Protein AF-A0A942I4C4-F1 (afdb_monomer_lite)

Sequence (285 aa):
MPDDIAGKPAPMPWPEALSWCVNAQTGRFKHELVRSLKSNDSRAAERAALPLIAEAQQLVDLARKALVAGPPTELDAQTLAHLALAHEAKLLAADEELRSKGLGLDLARGLTRPDGLGMSDEDLGLYQRAIAYLNDVSRSEAAKMRGGEALQLALDRALEERGIVLHPDDPAWRQLELGFIQAQRRAINGINARLDGELVPTPIIPAQPNRAETLSEAMRRWVEGAVGRHVSPGATRLPKRSAPFSVSFSCMAISNSGRLPKPMAGSFAMRWPKSQRRCRTSWPS

Structure (mmCIF, N/CA/C/O backbone):
data_AF-A0A942I4C4-F1
#
_entry.id   AF-A0A942I4C4-F1
#
loop_
_atom_site.group_PDB
_atom_site.id
_atom_site.type_symbol
_atom_site.label_atom_id
_atom_site.label_alt_id
_atom_site.label_comp_id
_atom_site.label_asym_id
_atom_site.label_entity_id
_atom_site.label_seq_id
_atom_site.pdbx_PDB_ins_code
_atom_site.Cartn_x
_atom_site.Cartn_y
_atom_site.Cartn_z
_atom_site.occupancy
_atom_site.B_iso_or_equiv
_atom_site.auth_seq_id
_atom_site.auth_comp_id
_atom_site.auth_asym_id
_atom_site.auth_atom_id
_atom_site.pdbx_PDB_model_num
ATOM 1 N N . MET A 1 1 ? -22.702 9.749 28.800 1.00 89.81 1 MET A N 1
ATOM 2 C CA . MET A 1 1 ? -22.138 8.399 28.587 1.00 89.81 1 MET A CA 1
ATOM 3 C C . MET A 1 1 ? -22.109 7.687 29.922 1.00 89.81 1 MET A C 1
ATOM 5 O O . MET A 1 1 ? -22.016 8.384 30.921 1.00 89.81 1 MET A O 1
ATOM 9 N N . PRO A 1 2 ? -22.209 6.351 29.955 1.00 93.31 2 PRO A N 1
ATOM 10 C CA . PRO A 1 2 ? -21.987 5.588 31.179 1.00 93.31 2 PRO A CA 1
ATOM 11 C C . PRO A 1 2 ? -20.591 5.838 31.768 1.00 93.31 2 PRO A C 1
ATOM 13 O O . PRO A 1 2 ? -19.621 5.977 31.014 1.00 93.31 2 PRO A O 1
ATOM 16 N N . ASP A 1 3 ? -20.488 5.867 33.097 1.00 93.50 3 ASP A N 1
ATOM 17 C CA . ASP A 1 3 ? -19.242 6.168 33.825 1.00 93.50 3 ASP A CA 1
ATOM 18 C C . ASP A 1 3 ? -18.125 5.152 33.549 1.00 93.50 3 ASP A C 1
ATOM 20 O O . ASP A 1 3 ? -16.940 5.472 33.613 1.00 93.50 3 ASP A O 1
ATOM 24 N N . ASP A 1 4 ? -18.483 3.924 33.169 1.00 93.00 4 ASP A N 1
ATOM 25 C CA . ASP A 1 4 ? -17.529 2.886 32.792 1.00 93.00 4 ASP A CA 1
ATOM 26 C C . ASP A 1 4 ? -16.881 3.113 31.418 1.00 93.00 4 ASP A C 1
ATOM 28 O O . ASP A 1 4 ? -15.962 2.376 31.066 1.00 93.00 4 ASP A O 1
ATOM 32 N N . ILE A 1 5 ? -17.310 4.114 30.647 1.00 94.00 5 ILE A N 1
ATOM 33 C CA . ILE A 1 5 ? -16.759 4.447 29.321 1.00 94.00 5 ILE A CA 1
ATOM 34 C C . ILE A 1 5 ? -16.301 5.905 29.271 1.00 94.00 5 ILE A C 1
ATOM 36 O O . ILE A 1 5 ? -15.276 6.214 28.664 1.00 94.00 5 ILE A O 1
ATOM 40 N N . ALA A 1 6 ? -17.052 6.808 29.902 1.00 95.50 6 ALA A N 1
ATOM 41 C CA . ALA A 1 6 ? -16.824 8.245 29.852 1.00 95.50 6 ALA A CA 1
ATOM 42 C C . ALA A 1 6 ? -15.375 8.619 30.225 1.00 95.50 6 ALA A C 1
ATOM 44 O O . ALA A 1 6 ? -14.864 8.240 31.276 1.00 95.50 6 ALA A O 1
ATOM 45 N N . GLY A 1 7 ? -14.691 9.361 29.348 1.00 92.56 7 GLY A N 1
ATOM 46 C CA . GLY A 1 7 ? -13.323 9.836 29.579 1.00 92.56 7 GLY A CA 1
ATOM 47 C C . GLY A 1 7 ? -12.217 8.780 29.438 1.00 92.56 7 GLY A C 1
ATOM 48 O O . GLY A 1 7 ? -11.032 9.143 29.475 1.00 92.56 7 GLY A O 1
ATOM 49 N N . LYS A 1 8 ? -12.554 7.497 29.237 1.00 92.44 8 LYS A N 1
ATOM 50 C CA . LYS A 1 8 ? -11.563 6.445 28.971 1.00 92.44 8 LYS A CA 1
ATOM 51 C C . LYS A 1 8 ? -10.895 6.651 27.605 1.00 92.44 8 LYS A C 1
ATOM 53 O O . LYS A 1 8 ? -11.528 7.199 26.695 1.00 92.44 8 LYS A O 1
ATOM 58 N N . PRO A 1 9 ? -9.620 6.245 27.448 1.00 88.94 9 PRO A N 1
ATOM 59 C CA . PRO A 1 9 ? -8.981 6.228 26.137 1.00 88.94 9 PRO A CA 1
ATOM 60 C C . PRO A 1 9 ? -9.758 5.296 25.204 1.00 88.94 9 PRO A C 1
ATOM 62 O O . PRO A 1 9 ? -10.110 4.180 25.590 1.00 88.94 9 PRO A O 1
ATOM 65 N N . ALA A 1 10 ? -10.062 5.772 24.000 1.00 85.62 10 ALA A N 1
ATOM 66 C CA . ALA A 1 10 ? -10.667 4.942 22.974 1.00 85.62 10 ALA A CA 1
ATOM 67 C C . ALA A 1 10 ? -9.577 4.067 22.328 1.00 85.62 10 ALA A C 1
ATOM 69 O O . ALA A 1 10 ? -8.476 4.568 22.082 1.00 85.62 10 ALA A O 1
ATOM 70 N N . PRO A 1 11 ? -9.843 2.774 22.070 1.00 78.25 11 PRO A N 1
ATOM 71 C CA . PRO A 1 11 ? -8.876 1.911 21.402 1.00 78.25 11 PRO A CA 1
ATOM 72 C C . PRO A 1 11 ? -8.616 2.431 19.985 1.00 78.25 11 PRO A C 1
ATOM 74 O O . PRO A 1 11 ? -9.559 2.757 19.269 1.00 78.25 11 PRO A O 1
ATOM 77 N N . MET A 1 12 ? -7.346 2.524 19.593 1.00 72.12 12 MET A N 1
ATOM 78 C CA . MET A 1 12 ? -6.940 2.895 18.236 1.00 72.12 12 MET A CA 1
ATOM 79 C C . MET A 1 12 ? -6.597 1.626 17.440 1.00 72.12 12 MET A C 1
ATOM 81 O O . MET A 1 12 ? -5.835 0.809 17.954 1.00 72.12 12 MET A O 1
ATOM 85 N N . PRO A 1 13 ? -7.136 1.443 16.221 1.00 69.00 13 PRO A N 1
ATOM 86 C CA . PRO A 1 13 ? -8.160 2.272 15.583 1.00 69.00 13 PRO A CA 1
ATOM 87 C C . PRO A 1 13 ? -9.548 1.938 16.142 1.00 69.00 13 PRO A C 1
ATOM 89 O O . PRO A 1 13 ? -9.879 0.770 16.353 1.00 69.00 13 PRO A O 1
ATOM 92 N N . TRP A 1 14 ? -10.398 2.947 16.334 1.00 73.88 14 TRP A N 1
ATOM 93 C CA . TRP A 1 14 ? -11.806 2.698 16.636 1.00 73.88 14 TRP A CA 1
ATOM 94 C C . TRP A 1 14 ? -12.627 2.627 15.337 1.00 73.88 14 TRP A C 1
ATOM 96 O O . TRP A 1 14 ? -12.344 3.364 14.389 1.00 73.88 14 TRP A O 1
ATOM 106 N N . PRO A 1 15 ? -13.676 1.785 15.279 1.00 78.06 15 PRO A N 1
ATOM 107 C CA . PRO A 1 15 ? -14.602 1.749 14.150 1.00 78.06 15 PRO A CA 1
ATOM 108 C C . PRO A 1 15 ? -15.195 3.128 13.836 1.00 78.06 15 PRO A C 1
ATOM 110 O O . PRO A 1 15 ? -15.501 3.890 14.753 1.00 78.06 15 PRO A O 1
ATOM 113 N N . GLU A 1 16 ? -15.444 3.425 12.557 1.00 79.88 16 GLU A N 1
ATOM 114 C CA . GLU A 1 16 ? -16.014 4.711 12.112 1.00 79.88 16 GLU A CA 1
ATOM 115 C C . GLU A 1 16 ? -17.331 5.050 12.831 1.00 79.88 16 GLU A C 1
ATOM 117 O O . GLU A 1 16 ? -17.570 6.205 13.185 1.00 79.88 16 GLU A O 1
ATOM 122 N N . ALA A 1 17 ? -18.140 4.037 13.159 1.00 84.62 17 ALA A N 1
ATOM 123 C CA . ALA A 1 17 ? -19.360 4.193 13.952 1.00 84.62 17 ALA A CA 1
ATOM 124 C C . ALA A 1 17 ? -19.116 4.849 15.330 1.00 84.62 17 ALA A C 1
ATOM 126 O O . ALA A 1 17 ? -19.964 5.593 15.814 1.00 84.62 17 ALA A O 1
ATOM 127 N N . LEU A 1 18 ? -17.947 4.637 15.953 1.00 89.75 18 LEU A N 1
ATOM 128 C CA . LEU A 1 18 ? -17.580 5.247 17.237 1.00 89.75 18 LEU A CA 1
ATOM 129 C C . LEU A 1 18 ? -17.041 6.675 17.111 1.00 89.75 18 LEU A C 1
ATOM 131 O O . LEU A 1 18 ? -16.878 7.337 18.136 1.00 89.75 18 LEU A O 1
ATOM 135 N N . SER A 1 19 ? -16.807 7.187 15.897 1.00 89.75 19 SER A N 1
ATOM 136 C CA . SER A 1 19 ? -16.303 8.555 15.683 1.00 89.75 19 SER A CA 1
ATOM 137 C C . SER A 1 19 ? -17.160 9.613 16.386 1.00 89.75 19 SER A C 1
ATOM 139 O O . SER A 1 19 ? -16.640 10.579 16.944 1.00 89.75 19 SER A O 1
ATOM 141 N N . TRP A 1 20 ? -18.476 9.396 16.452 1.00 90.81 20 TRP A N 1
ATOM 142 C CA . TRP A 1 20 ? -19.399 10.272 17.167 1.00 90.81 20 TRP A CA 1
ATOM 143 C C . TRP A 1 20 ? -19.163 10.276 18.687 1.00 90.81 20 TRP A C 1
ATOM 145 O O . TRP A 1 20 ? -19.320 11.313 19.341 1.00 90.81 20 TRP A O 1
ATOM 155 N N . CYS A 1 21 ? -18.769 9.137 19.258 1.00 93.06 21 CYS A N 1
ATOM 156 C CA . CYS A 1 21 ? -18.563 8.941 20.693 1.00 93.06 21 CYS A CA 1
ATOM 157 C C . CYS A 1 21 ? -17.179 9.369 21.178 1.00 93.06 21 CYS A C 1
ATOM 159 O O . CYS A 1 21 ? -17.001 9.581 22.378 1.00 93.06 21 CYS A O 1
ATOM 161 N N . VAL A 1 22 ? -16.214 9.514 20.274 1.00 93.25 22 VAL A N 1
ATOM 162 C CA . VAL A 1 22 ? -14.830 9.854 20.604 1.00 93.25 22 VAL A CA 1
ATOM 163 C C . VAL A 1 22 ? -14.567 11.332 20.328 1.00 93.25 22 VAL A C 1
ATOM 165 O O . VAL A 1 22 ? -15.052 11.921 19.362 1.00 93.25 22 VAL A O 1
ATOM 168 N N . ASN A 1 23 ? -13.819 11.981 21.213 1.00 93.31 23 ASN A N 1
ATOM 169 C CA . ASN A 1 23 ? -13.270 13.298 20.941 1.00 93.31 23 ASN A CA 1
ATOM 170 C C . ASN A 1 23 ? -11.989 13.133 20.112 1.00 93.31 23 ASN A C 1
ATOM 172 O O . ASN A 1 23 ? -10.977 12.662 20.625 1.00 93.31 23 ASN A O 1
ATOM 176 N N . ALA A 1 24 ? -12.035 13.553 18.845 1.00 86.88 24 ALA A N 1
ATOM 177 C CA . ALA A 1 24 ? -10.920 13.423 17.908 1.00 86.88 24 ALA A CA 1
ATOM 178 C C . ALA A 1 24 ? -9.625 14.112 18.380 1.00 86.88 24 ALA A C 1
ATOM 180 O O . ALA A 1 24 ? -8.542 13.668 18.022 1.00 86.88 24 ALA A O 1
ATOM 181 N N . GLN A 1 25 ? -9.717 15.169 19.197 1.00 87.56 25 GLN A N 1
ATOM 182 C CA . GLN A 1 25 ? -8.536 15.874 19.711 1.00 87.56 25 GLN A CA 1
ATOM 183 C C . GLN A 1 25 ? -7.867 15.131 20.867 1.00 87.56 25 GLN A C 1
ATOM 185 O O . GLN A 1 25 ? -6.648 15.172 20.999 1.00 87.56 25 GLN A O 1
ATOM 190 N N . THR A 1 26 ? -8.655 14.491 21.734 1.00 90.62 26 THR A N 1
ATOM 191 C CA . THR A 1 26 ? -8.136 13.862 22.957 1.00 90.62 26 THR A CA 1
ATOM 192 C C . THR A 1 26 ? -8.003 12.347 22.850 1.00 90.62 26 THR A C 1
ATOM 194 O O . THR A 1 26 ? -7.409 11.740 23.739 1.00 90.62 26 THR A O 1
ATOM 197 N N . GLY A 1 27 ? -8.576 11.724 21.813 1.00 87.69 27 GLY A N 1
ATOM 198 C CA . GLY A 1 27 ? -8.609 10.267 21.645 1.00 87.69 27 GLY A CA 1
ATOM 199 C C . GLY A 1 27 ? -9.386 9.542 22.749 1.00 87.69 27 GLY A C 1
ATOM 200 O O . GLY A 1 27 ? -9.177 8.357 22.990 1.00 87.69 27 GLY A O 1
ATOM 201 N N . ARG A 1 28 ? -10.251 10.256 23.478 1.00 94.00 28 ARG A N 1
ATOM 202 C CA . ARG A 1 28 ? -11.024 9.727 24.610 1.00 94.00 28 ARG A CA 1
ATOM 203 C C . ARG A 1 28 ? -12.509 9.736 24.301 1.00 94.00 28 ARG A C 1
ATOM 205 O O . ARG A 1 28 ? -12.995 10.606 23.574 1.00 94.00 28 ARG A O 1
ATOM 212 N N . PHE A 1 29 ? -13.244 8.805 24.898 1.00 94.94 29 PHE A N 1
ATOM 213 C CA . PHE A 1 29 ? -14.700 8.825 24.839 1.00 94.94 29 PHE A CA 1
ATOM 214 C C . PHE A 1 29 ? -15.248 10.097 25.496 1.00 94.94 29 PHE A C 1
ATOM 216 O O . PHE A 1 29 ? -14.813 10.498 26.578 1.00 94.94 29 PHE A O 1
ATOM 223 N N . LYS A 1 30 ? -16.214 10.743 24.837 1.00 95.44 30 LYS A N 1
ATOM 224 C CA . LYS A 1 30 ? -16.900 11.932 25.354 1.00 95.44 30 LYS A CA 1
ATOM 225 C C . LYS A 1 30 ? -17.642 11.585 26.645 1.00 95.44 30 LYS A C 1
ATOM 227 O O . LYS A 1 30 ? -18.197 10.497 26.780 1.00 95.44 30 LYS A O 1
ATOM 232 N N . HIS A 1 31 ? -17.716 12.537 27.570 1.00 95.38 31 HIS A N 1
ATOM 233 C CA . HIS A 1 31 ? -18.546 12.381 28.768 1.00 95.38 31 HIS A CA 1
ATOM 234 C C . HIS A 1 31 ? -20.041 12.408 28.429 1.00 95.38 31 HIS A C 1
ATOM 236 O O . HIS A 1 31 ? -20.838 11.704 29.045 1.00 95.38 31 HIS A O 1
ATOM 242 N N . GLU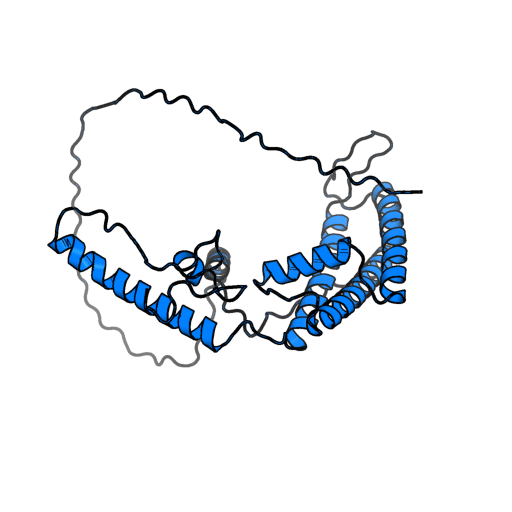 A 1 32 ? -20.425 13.140 27.383 1.00 93.44 32 GLU A N 1
ATOM 243 C CA . GLU A 1 32 ? -21.817 13.336 26.982 1.00 93.44 32 GLU A CA 1
ATOM 244 C C . GLU A 1 32 ? -21.974 13.248 25.461 1.00 93.44 32 GLU A C 1
ATOM 246 O O . GLU A 1 32 ? -21.094 13.660 24.701 1.00 93.44 32 GLU A O 1
ATOM 251 N N . LEU A 1 33 ? -23.110 12.701 25.014 1.00 91.75 33 LEU A N 1
ATOM 252 C CA . LEU A 1 33 ? -23.518 12.716 23.611 1.00 91.75 33 LEU A CA 1
ATOM 253 C C . LEU A 1 33 ? -24.670 13.706 23.478 1.00 91.75 33 LEU A C 1
ATOM 255 O O . LEU A 1 33 ? -25.772 13.444 23.951 1.00 91.75 33 LEU A O 1
ATOM 259 N N . VAL A 1 34 ? -24.403 14.842 22.840 1.00 92.19 34 VAL A N 1
ATOM 260 C CA . VAL A 1 34 ? -25.394 15.903 22.649 1.00 92.19 34 VAL A CA 1
ATOM 261 C C . VAL A 1 34 ? -25.826 15.916 21.188 1.00 92.19 34 VAL A C 1
ATOM 263 O O . VAL A 1 34 ? -24.994 16.031 20.288 1.00 92.19 34 VAL A O 1
ATOM 266 N N . ARG A 1 35 ? -27.136 15.813 20.943 1.00 90.50 35 ARG A N 1
ATOM 267 C CA . ARG A 1 35 ? -27.737 15.946 19.610 1.00 90.50 35 ARG A CA 1
ATOM 268 C C . ARG A 1 35 ? -28.976 16.826 19.704 1.00 90.50 35 ARG A C 1
ATOM 270 O O . ARG A 1 35 ? -29.856 16.582 20.521 1.00 90.50 35 ARG A O 1
ATOM 277 N N . SER A 1 36 ? -29.039 17.861 18.870 1.00 91.56 36 SER A N 1
ATOM 278 C CA . SER A 1 36 ? -30.218 18.728 18.797 1.00 91.56 36 SER A CA 1
ATOM 279 C C . SER A 1 36 ? -31.363 18.010 18.083 1.00 91.56 36 SER A C 1
ATOM 281 O O . SER A 1 36 ? -31.174 17.495 16.980 1.00 91.56 36 SER A O 1
ATOM 283 N N . LEU A 1 37 ? -32.553 18.026 18.691 1.00 91.81 37 LEU A N 1
ATOM 284 C CA . LEU A 1 37 ? -33.787 17.469 18.121 1.00 91.81 37 LEU A CA 1
ATOM 285 C C . LEU A 1 37 ? -34.443 18.395 17.082 1.00 91.81 37 LEU A C 1
ATOM 287 O O . LEU A 1 37 ? -35.381 17.981 16.409 1.00 91.81 37 LEU A O 1
ATOM 291 N N . LYS A 1 38 ? -33.950 19.638 16.939 1.00 92.62 38 LYS A N 1
ATOM 292 C CA . LYS A 1 38 ? -34.430 20.650 15.976 1.00 92.62 38 LYS A CA 1
ATOM 293 C C . LYS A 1 38 ? -35.959 20.852 15.968 1.00 92.62 38 LYS A C 1
ATOM 295 O O . LYS A 1 38 ? -36.534 21.149 14.925 1.00 92.62 38 LYS A O 1
ATOM 300 N N . SER A 1 39 ? -36.615 20.716 17.119 1.00 92.56 39 SER A N 1
ATOM 301 C CA . SER A 1 39 ? -38.053 20.947 17.289 1.00 92.56 39 SER A CA 1
ATOM 302 C C . SER A 1 39 ? -38.319 21.667 18.608 1.00 92.56 39 SER A C 1
ATOM 304 O O . SER A 1 39 ? -37.685 21.350 19.613 1.00 92.56 39 SER A O 1
ATOM 306 N N . ASN A 1 40 ? -39.270 22.605 18.598 1.00 92.69 40 ASN A N 1
ATOM 307 C CA . ASN A 1 40 ? -39.760 23.297 19.796 1.00 92.69 40 ASN A CA 1
ATOM 308 C C . ASN A 1 40 ? -41.042 22.655 20.366 1.00 92.69 40 ASN A C 1
ATOM 310 O O . ASN A 1 40 ? -41.453 23.002 21.469 1.00 92.69 40 ASN A O 1
ATOM 314 N N . ASP A 1 41 ? -41.683 21.738 19.629 1.00 95.75 41 ASP A N 1
ATOM 315 C CA . ASP A 1 41 ? -42.850 20.988 20.111 1.00 95.75 41 ASP A CA 1
ATOM 316 C C . ASP A 1 41 ? -42.390 19.796 20.960 1.00 95.75 41 ASP A C 1
ATOM 318 O O . ASP A 1 41 ? -41.684 18.909 20.466 1.00 95.75 41 ASP A O 1
ATOM 322 N N . SER A 1 42 ? -42.807 19.770 22.229 1.00 94.00 42 SER A N 1
ATOM 323 C CA . SER A 1 42 ? -42.399 18.765 23.213 1.00 94.00 42 SER A CA 1
ATOM 324 C C . SER A 1 42 ? -42.819 17.350 22.824 1.00 94.00 42 SER A C 1
ATOM 326 O O . SER A 1 42 ? -42.020 16.424 22.951 1.00 94.00 42 SER A O 1
ATOM 328 N N . ARG A 1 43 ? -44.029 17.167 22.276 1.00 93.69 43 ARG A N 1
ATOM 329 C CA . ARG A 1 43 ? -44.522 15.837 21.877 1.00 93.69 43 ARG A CA 1
ATOM 330 C C . ARG A 1 43 ? -43.799 15.316 20.642 1.00 93.69 43 ARG A C 1
ATOM 332 O O . ARG A 1 43 ? -43.493 14.127 20.555 1.00 93.69 43 ARG A O 1
ATOM 339 N N . ALA A 1 44 ? -43.528 16.193 19.676 1.00 92.25 44 ALA A N 1
ATOM 340 C CA . ALA A 1 44 ? -42.731 15.839 18.507 1.00 92.25 44 ALA A CA 1
ATOM 341 C C . ALA A 1 44 ? -41.277 15.519 18.894 1.00 92.25 44 ALA A C 1
ATOM 343 O O . ALA A 1 44 ? -40.708 14.555 18.382 1.00 92.25 44 ALA A O 1
ATOM 344 N N . ALA A 1 45 ? -40.699 16.281 19.829 1.00 93.06 45 ALA A N 1
ATOM 345 C CA . ALA A 1 45 ? -39.352 16.056 20.343 1.00 93.06 45 ALA A CA 1
ATOM 346 C C . ALA A 1 45 ? -39.226 14.708 21.070 1.00 93.06 45 ALA A C 1
ATOM 348 O O . ALA A 1 45 ? -38.288 13.965 20.799 1.00 93.06 45 ALA A O 1
ATOM 349 N N . GLU A 1 46 ? -40.186 14.348 21.926 1.00 93.81 46 GLU A N 1
ATOM 350 C CA . GLU A 1 46 ? -40.185 13.068 22.647 1.00 93.81 46 GLU A CA 1
ATOM 351 C C . GLU A 1 46 ? -40.198 11.867 21.688 1.00 93.81 46 GLU A C 1
ATOM 353 O O . GLU A 1 46 ? -39.378 10.956 21.809 1.00 93.81 46 GLU A O 1
ATOM 358 N N . ARG A 1 47 ? -41.057 11.898 20.660 1.00 92.25 47 ARG A N 1
ATOM 359 C CA . ARG A 1 47 ? -41.092 10.841 19.633 1.00 92.25 47 ARG A CA 1
ATOM 360 C C . ARG A 1 47 ? -39.792 10.755 18.835 1.00 92.25 47 ARG A C 1
ATOM 362 O O . ARG A 1 47 ? -39.358 9.655 18.509 1.00 92.25 47 ARG A O 1
ATOM 369 N N . ALA A 1 48 ? -39.176 11.895 18.523 1.00 92.56 48 ALA A N 1
ATOM 370 C CA . ALA A 1 48 ? -37.899 11.944 17.814 1.00 92.56 48 ALA A CA 1
ATOM 371 C C . ALA A 1 48 ? -36.712 11.500 18.689 1.00 92.56 48 ALA A C 1
ATOM 373 O O . ALA A 1 48 ? -35.702 11.042 18.158 1.00 92.56 48 ALA A O 1
ATOM 374 N N . ALA A 1 49 ? -36.823 11.608 20.017 1.00 94.62 49 ALA A N 1
ATOM 375 C CA . ALA A 1 49 ? -35.768 11.225 20.948 1.00 94.62 49 ALA A CA 1
ATOM 376 C C . ALA A 1 49 ? -35.613 9.702 21.077 1.00 94.62 49 ALA A C 1
ATOM 378 O O . ALA A 1 49 ? -34.487 9.217 21.148 1.00 94.62 49 ALA A O 1
ATOM 379 N N . LEU A 1 50 ? -36.710 8.936 21.059 1.00 92.94 50 LEU A N 1
ATOM 380 C CA . LEU A 1 50 ? -36.683 7.473 21.215 1.00 92.94 50 LEU A CA 1
ATOM 381 C C . LEU A 1 50 ? -35.709 6.739 20.265 1.00 92.94 50 LEU A C 1
ATOM 383 O O . LEU A 1 50 ? -34.879 5.976 20.767 1.00 92.94 50 LEU A O 1
ATOM 387 N N . PRO A 1 51 ? -35.726 6.954 18.931 1.00 93.31 51 PRO A N 1
ATOM 388 C CA . PRO A 1 51 ? -34.773 6.291 18.038 1.00 93.31 51 PRO A CA 1
ATOM 389 C C . PRO A 1 51 ? -33.324 6.724 18.293 1.00 93.31 51 PRO A C 1
ATOM 391 O O . PRO A 1 51 ? -32.414 5.909 18.174 1.00 93.31 51 PRO A O 1
ATOM 394 N N . LEU A 1 52 ? -33.100 7.978 18.700 1.00 92.81 52 LEU A N 1
ATOM 395 C CA . LEU A 1 52 ? -31.765 8.493 19.015 1.00 92.81 52 LEU A CA 1
ATOM 396 C C . LEU A 1 52 ? -31.206 7.901 20.313 1.00 92.81 52 LEU A C 1
ATOM 398 O O . LEU A 1 52 ? -30.002 7.681 20.417 1.00 92.81 52 LEU A O 1
ATOM 402 N N . ILE A 1 53 ? -32.067 7.626 21.296 1.00 92.94 53 ILE A N 1
ATOM 403 C CA . ILE A 1 53 ? -31.685 6.924 22.527 1.00 92.94 53 ILE A CA 1
ATOM 404 C C . ILE A 1 53 ? -31.257 5.491 22.195 1.00 92.94 53 ILE A C 1
ATOM 406 O O . ILE A 1 53 ? -30.215 5.049 22.674 1.00 92.94 53 ILE A O 1
ATOM 410 N N . ALA A 1 54 ? -32.015 4.789 21.348 1.00 92.81 54 ALA A N 1
ATOM 411 C CA . ALA A 1 54 ? -31.662 3.440 20.910 1.00 92.81 54 ALA A CA 1
ATOM 412 C C . ALA A 1 54 ? -30.332 3.418 20.131 1.00 92.81 54 ALA A C 1
ATOM 414 O O . ALA A 1 54 ? -29.470 2.586 20.410 1.00 92.81 54 ALA A O 1
ATOM 415 N N . GLU A 1 55 ? -30.124 4.369 19.215 1.00 92.69 55 GLU A N 1
ATOM 416 C CA . GLU A 1 55 ? -28.853 4.552 18.497 1.00 92.69 55 GLU A CA 1
ATOM 417 C C . GLU A 1 55 ? -27.691 4.799 19.478 1.00 92.69 55 GLU A C 1
ATOM 419 O O . GLU A 1 55 ? -26.644 4.158 19.392 1.00 92.69 55 GLU A O 1
ATOM 424 N N . ALA A 1 56 ? -27.887 5.667 20.476 1.00 93.56 56 ALA A N 1
ATOM 425 C CA . ALA A 1 56 ? -26.878 5.938 21.495 1.00 93.56 56 ALA A CA 1
ATOM 426 C C . ALA A 1 56 ? -26.545 4.701 22.349 1.00 93.56 56 ALA A C 1
ATOM 428 O O . ALA A 1 56 ? -25.378 4.492 22.679 1.00 93.56 56 ALA A O 1
ATOM 429 N N . GLN A 1 57 ? -27.534 3.869 22.688 1.00 93.75 57 GLN A N 1
ATOM 430 C CA . GLN A 1 57 ? -27.318 2.610 23.411 1.00 93.75 57 GLN A CA 1
ATOM 431 C C . GLN A 1 57 ? -26.513 1.606 22.576 1.00 93.75 57 GLN A C 1
ATOM 433 O O . GLN A 1 57 ? -25.563 1.015 23.083 1.00 93.75 57 GLN A O 1
ATOM 438 N N . GLN A 1 58 ? -26.812 1.478 21.281 1.00 91.38 58 GLN A N 1
ATOM 439 C CA . GLN A 1 58 ? -26.037 0.620 20.379 1.00 91.38 58 GLN A CA 1
ATOM 440 C C . GLN A 1 58 ? -24.571 1.061 20.287 1.00 91.38 58 GLN A C 1
ATOM 442 O O . GLN A 1 58 ? -23.667 0.224 20.315 1.00 91.38 58 GLN A O 1
ATOM 447 N N . LEU A 1 59 ? -24.319 2.372 20.227 1.00 92.00 59 LEU A N 1
ATOM 448 C CA . LEU A 1 59 ? -22.961 2.921 20.232 1.00 92.00 59 LEU A CA 1
ATOM 449 C C . LEU A 1 59 ? -22.218 2.635 21.545 1.00 92.00 59 LEU A C 1
ATOM 451 O O . LEU A 1 59 ? -21.027 2.324 21.518 1.00 92.00 59 LEU A O 1
ATOM 455 N N . VAL A 1 60 ? -22.910 2.699 22.686 1.00 94.06 60 VAL A N 1
ATOM 456 C CA . VAL A 1 60 ? -22.362 2.328 24.002 1.00 94.06 60 VAL A CA 1
ATOM 457 C C . VAL A 1 60 ? -21.955 0.859 24.035 1.00 94.06 60 VAL A C 1
ATOM 459 O O . VAL A 1 60 ? -20.845 0.546 24.462 1.00 94.06 60 VAL A O 1
ATOM 462 N N . ASP A 1 61 ? -22.812 -0.041 23.556 1.00 91.19 61 ASP A N 1
ATOM 463 C CA . ASP A 1 61 ? -22.515 -1.475 23.529 1.00 91.19 61 ASP A CA 1
ATOM 464 C C . ASP A 1 61 ? -21.327 -1.788 22.617 1.00 91.19 61 ASP A C 1
ATOM 466 O O . ASP A 1 61 ? -20.473 -2.612 22.953 1.00 91.19 61 ASP A O 1
ATOM 470 N N . LEU A 1 62 ? -21.232 -1.096 21.479 1.00 85.00 62 LEU A N 1
ATOM 471 C CA . LEU A 1 62 ? -20.095 -1.200 20.570 1.00 85.00 62 LEU A CA 1
ATOM 472 C C . LEU A 1 62 ? -18.812 -0.689 21.243 1.00 85.00 62 LEU A C 1
ATOM 474 O O . LEU A 1 62 ? -17.790 -1.371 21.203 1.00 85.00 62 LEU A O 1
ATOM 478 N N . ALA A 1 63 ? -18.870 0.448 21.941 1.00 89.56 63 ALA A N 1
ATOM 479 C CA . ALA A 1 63 ? -17.737 0.982 22.694 1.00 89.56 63 ALA A CA 1
ATOM 480 C C . ALA A 1 63 ? -17.276 0.024 23.807 1.00 89.56 63 ALA A C 1
ATOM 482 O O . ALA A 1 63 ? -16.075 -0.195 23.959 1.00 89.56 63 ALA A O 1
ATOM 483 N N . ARG A 1 64 ? -18.204 -0.611 24.540 1.00 91.81 64 ARG A N 1
ATOM 484 C CA . ARG A 1 64 ? -17.867 -1.647 25.534 1.00 91.81 64 ARG A CA 1
ATOM 485 C C . ARG A 1 64 ? -17.200 -2.849 24.891 1.00 91.81 64 ARG A C 1
ATOM 487 O O . ARG A 1 64 ? -16.165 -3.291 25.377 1.00 91.81 64 ARG A O 1
ATOM 494 N N . LYS A 1 65 ? -17.756 -3.357 23.788 1.00 83.69 65 LYS A N 1
ATOM 495 C CA . LYS A 1 65 ? -17.152 -4.467 23.039 1.00 83.69 65 LYS A CA 1
ATOM 496 C C . LYS A 1 65 ? -15.742 -4.120 22.574 1.00 83.69 65 LYS A C 1
ATOM 498 O O . LYS A 1 65 ? -14.854 -4.942 22.737 1.00 83.69 65 LYS A O 1
ATOM 503 N N . ALA A 1 66 ? -15.523 -2.906 22.071 1.00 82.12 66 ALA A N 1
ATOM 504 C CA . ALA A 1 66 ? -14.204 -2.447 21.644 1.00 82.12 66 ALA A CA 1
ATOM 505 C C . ALA A 1 66 ? -13.213 -2.340 22.818 1.00 82.12 66 ALA A C 1
ATOM 507 O O . ALA A 1 66 ? -12.056 -2.725 22.686 1.00 82.12 66 ALA A O 1
ATOM 508 N N . LEU A 1 67 ? -13.665 -1.864 23.983 1.00 84.75 67 LEU A N 1
ATOM 509 C CA . LEU A 1 67 ? -12.842 -1.795 25.194 1.00 84.75 67 LEU A CA 1
ATOM 510 C C . LEU A 1 67 ? -12.475 -3.180 25.746 1.00 84.75 67 LEU A C 1
ATOM 512 O O . LEU A 1 67 ? -11.366 -3.351 26.240 1.00 84.75 67 LEU A O 1
ATOM 516 N N . VAL A 1 68 ? -13.393 -4.149 25.677 1.00 83.94 68 VAL A N 1
ATOM 517 C CA . VAL A 1 68 ? -13.170 -5.523 26.157 1.00 83.94 68 VAL A CA 1
ATOM 518 C C . VAL A 1 68 ? -12.320 -6.331 25.180 1.00 83.94 68 VAL A C 1
ATOM 520 O O . VAL A 1 68 ? -11.428 -7.051 25.613 1.00 83.94 68 VAL A O 1
ATOM 523 N N . ALA A 1 69 ? -12.589 -6.223 23.877 1.00 70.50 69 ALA A N 1
ATOM 524 C CA . ALA A 1 69 ? -11.838 -6.936 22.846 1.00 70.50 69 ALA A CA 1
ATOM 525 C C . ALA A 1 69 ? -10.388 -6.441 22.738 1.00 70.50 69 ALA A C 1
ATOM 527 O O . ALA A 1 69 ? -9.517 -7.203 22.329 1.00 70.50 69 ALA A O 1
ATOM 528 N N . GLY A 1 70 ? -10.137 -5.182 23.117 1.00 62.78 70 GLY A N 1
ATOM 529 C CA . GLY A 1 70 ? -8.859 -4.525 22.882 1.00 62.78 70 GLY A CA 1
ATOM 530 C C . GLY A 1 70 ? -8.604 -4.292 21.385 1.00 62.78 70 GLY A C 1
ATOM 531 O O . GLY A 1 70 ? -9.391 -4.717 20.533 1.00 62.78 70 GLY A O 1
ATOM 532 N N . PRO A 1 71 ? -7.523 -3.581 21.027 1.00 59.19 71 PRO A N 1
ATOM 533 C CA . PRO A 1 71 ? -7.042 -3.604 19.653 1.00 59.19 71 PRO A CA 1
ATOM 534 C C . PRO A 1 71 ? -6.694 -5.057 19.285 1.00 59.19 71 PRO A C 1
ATOM 536 O O . PRO A 1 71 ? -6.089 -5.743 20.118 1.00 59.19 71 PRO A O 1
ATOM 539 N N . PRO A 1 72 ? -7.075 -5.550 18.087 1.00 58.78 72 PRO A N 1
ATOM 540 C CA . PRO A 1 72 ? -6.682 -6.881 17.641 1.00 58.78 72 PRO A CA 1
ATOM 541 C C . PRO A 1 72 ? -5.161 -6.972 17.731 1.00 58.78 72 PRO A C 1
ATOM 543 O O . PRO A 1 72 ? -4.445 -6.278 17.018 1.00 58.78 72 PRO A O 1
ATOM 546 N N . THR A 1 73 ? -4.693 -7.753 18.700 1.00 57.88 73 THR A N 1
ATOM 547 C CA . THR A 1 73 ? -3.300 -7.710 19.162 1.00 57.88 73 THR A CA 1
ATOM 548 C C . THR A 1 73 ? -2.377 -8.462 18.210 1.00 57.88 73 THR A C 1
ATOM 550 O O . THR A 1 73 ? -1.169 -8.307 18.275 1.00 57.88 73 THR A O 1
ATOM 553 N N . GLU A 1 74 ? -2.942 -9.265 17.307 1.00 67.81 74 GLU A N 1
ATOM 554 C CA . GLU A 1 74 ? -2.184 -10.084 16.376 1.00 67.81 74 GLU A CA 1
ATOM 555 C C . GLU A 1 74 ? -2.888 -10.072 15.018 1.00 67.81 74 GLU A C 1
ATOM 557 O O . GLU A 1 74 ? -4.045 -10.482 14.880 1.00 67.81 74 GLU A O 1
ATOM 562 N N . LEU A 1 75 ? -2.194 -9.565 13.997 1.00 82.00 75 LEU A N 1
ATOM 563 C CA . LEU A 1 75 ? -2.614 -9.770 12.619 1.00 82.00 75 LEU A CA 1
ATOM 564 C C . LEU A 1 75 ? -2.393 -11.235 12.270 1.00 82.00 75 LEU A C 1
ATOM 566 O O . LEU A 1 75 ? -1.264 -11.720 12.293 1.00 82.00 75 LEU A O 1
ATOM 570 N N . ASP A 1 76 ? -3.472 -11.925 11.912 1.00 87.31 76 ASP A N 1
ATOM 571 C CA . ASP A 1 76 ? -3.375 -13.298 11.434 1.00 87.31 76 ASP A CA 1
ATOM 572 C C . ASP A 1 76 ? -2.443 -13.384 10.212 1.00 87.31 76 ASP A C 1
ATOM 574 O O . ASP A 1 76 ? -2.434 -12.507 9.337 1.00 87.31 76 ASP A O 1
ATOM 578 N N . ALA A 1 77 ? -1.689 -14.478 10.123 1.00 89.69 77 ALA A N 1
ATOM 579 C CA . ALA A 1 77 ? -0.734 -14.723 9.052 1.00 89.69 77 ALA A CA 1
ATOM 580 C C . ALA A 1 77 ? -1.391 -14.665 7.662 1.00 89.69 77 ALA A C 1
ATOM 582 O O . ALA A 1 77 ? -0.766 -14.195 6.707 1.00 89.69 77 ALA A O 1
ATOM 583 N N . GLN A 1 78 ? -2.663 -15.071 7.531 1.00 90.38 78 GLN A N 1
ATOM 584 C CA . GLN A 1 78 ? -3.386 -14.954 6.260 1.00 90.38 78 GLN A CA 1
ATOM 585 C C . GLN A 1 78 ? -3.658 -13.495 5.895 1.00 90.38 78 GLN A C 1
ATOM 587 O O . GLN A 1 78 ? -3.577 -13.129 4.721 1.00 90.38 78 GLN A O 1
ATOM 592 N N . THR A 1 79 ? -3.936 -12.647 6.888 1.00 91.31 79 THR A N 1
ATOM 593 C CA . THR A 1 79 ? -4.115 -11.208 6.671 1.00 91.31 79 THR A CA 1
ATOM 594 C C . THR A 1 79 ? -2.806 -10.589 6.199 1.00 91.31 79 THR A C 1
ATOM 596 O O . THR A 1 79 ? -2.800 -9.915 5.173 1.00 91.31 79 THR A O 1
ATOM 599 N N . LEU A 1 80 ? -1.687 -10.882 6.867 1.00 93.31 80 LEU A N 1
ATOM 600 C CA . LEU A 1 80 ? -0.360 -10.403 6.463 1.00 93.31 80 LEU A CA 1
ATOM 601 C C . LEU A 1 80 ? -0.012 -10.816 5.022 1.00 93.31 80 LEU A C 1
ATOM 603 O O . LEU A 1 80 ? 0.388 -9.979 4.210 1.00 93.31 80 LEU A O 1
ATOM 607 N N . ALA A 1 81 ? -0.234 -12.088 4.676 1.00 94.31 81 ALA A N 1
ATOM 608 C CA . ALA A 1 81 ? -0.013 -12.599 3.325 1.00 94.31 81 ALA A CA 1
ATOM 609 C C . ALA A 1 81 ? -0.921 -11.918 2.286 1.00 94.31 81 ALA A C 1
ATOM 611 O O . ALA A 1 81 ? -0.470 -11.596 1.186 1.00 94.31 81 ALA A O 1
ATOM 612 N N . HIS A 1 82 ? -2.183 -11.647 2.638 1.00 94.31 82 HIS A N 1
ATOM 613 C CA . HIS A 1 82 ? -3.120 -10.919 1.781 1.00 94.31 82 HIS A CA 1
ATOM 614 C C . HIS A 1 82 ? -2.661 -9.484 1.511 1.00 94.31 82 HIS A C 1
ATOM 616 O O . HIS A 1 82 ? -2.719 -9.037 0.367 1.00 94.31 82 HIS A O 1
ATOM 622 N N . LEU A 1 83 ? -2.164 -8.774 2.532 1.00 95.38 83 LEU A N 1
ATOM 623 C CA . LEU A 1 83 ? -1.623 -7.417 2.385 1.00 95.38 83 LEU A CA 1
ATOM 624 C C . LEU A 1 83 ? -0.433 -7.388 1.422 1.00 95.38 83 LEU A C 1
ATOM 626 O O . LEU A 1 83 ? -0.404 -6.562 0.510 1.00 95.38 83 LEU A O 1
ATOM 630 N N . ALA A 1 84 ? 0.510 -8.316 1.597 1.00 96.88 84 ALA A N 1
ATOM 631 C CA . ALA A 1 84 ? 1.679 -8.437 0.735 1.00 96.88 84 ALA A CA 1
ATOM 632 C C . ALA A 1 84 ? 1.286 -8.766 -0.717 1.00 96.88 84 ALA A C 1
ATOM 634 O O . ALA A 1 84 ? 1.748 -8.109 -1.648 1.00 96.88 84 ALA A O 1
ATOM 635 N N . LEU A 1 85 ? 0.376 -9.726 -0.927 1.00 96.88 85 LEU A N 1
ATOM 636 C CA . LEU A 1 85 ? -0.121 -10.071 -2.264 1.00 96.88 85 LEU A CA 1
ATOM 637 C C . LEU A 1 85 ? -0.858 -8.897 -2.926 1.00 96.88 85 LEU A C 1
ATOM 639 O O . LEU A 1 85 ? -0.684 -8.642 -4.116 1.00 96.88 85 LEU A O 1
ATOM 643 N N . ALA A 1 86 ? -1.659 -8.152 -2.161 1.00 96.31 86 ALA A N 1
ATOM 644 C CA . ALA A 1 86 ? -2.340 -6.966 -2.665 1.00 96.31 86 ALA A CA 1
ATOM 645 C C . ALA A 1 86 ? -1.351 -5.865 -3.080 1.00 96.31 86 ALA A C 1
ATOM 647 O O . ALA A 1 86 ? -1.592 -5.169 -4.066 1.00 96.31 86 ALA A O 1
ATOM 648 N N . HIS A 1 87 ? -0.234 -5.718 -2.363 1.00 97.81 87 HIS A N 1
ATOM 649 C CA . HIS A 1 87 ? 0.832 -4.790 -2.732 1.00 97.81 87 HIS A CA 1
ATOM 650 C C . HIS A 1 87 ? 1.511 -5.192 -4.052 1.00 97.81 87 HIS A C 1
ATOM 652 O O . HIS A 1 87 ? 1.646 -4.357 -4.945 1.00 97.81 87 HIS A O 1
ATOM 658 N N . GLU A 1 88 ? 1.856 -6.472 -4.215 1.00 98.12 88 GLU A N 1
ATOM 659 C CA . GLU A 1 88 ? 2.400 -7.019 -5.468 1.00 98.12 88 GLU A CA 1
ATOM 660 C C . GLU A 1 88 ? 1.459 -6.776 -6.657 1.00 98.12 88 GLU A C 1
ATOM 662 O O . GLU A 1 88 ? 1.868 -6.222 -7.679 1.00 98.12 88 GLU A O 1
ATOM 667 N N . ALA A 1 89 ? 0.178 -7.122 -6.500 1.00 97.75 89 ALA A N 1
ATOM 668 C CA . ALA A 1 89 ? -0.845 -6.907 -7.518 1.00 97.75 89 ALA A CA 1
ATOM 669 C C . ALA A 1 89 ? -0.988 -5.424 -7.893 1.00 97.75 89 ALA A C 1
ATOM 671 O O . ALA A 1 89 ? -1.113 -5.098 -9.070 1.00 97.75 89 ALA A O 1
ATOM 672 N N . LYS A 1 90 ? -0.929 -4.517 -6.908 1.00 97.31 90 LYS A N 1
ATOM 673 C CA . LYS A 1 90 ? -0.998 -3.065 -7.132 1.00 97.31 90 LYS A CA 1
ATOM 674 C C . LYS A 1 90 ? 0.176 -2.557 -7.970 1.00 97.31 90 LYS A C 1
ATOM 676 O O . LYS A 1 90 ? -0.042 -1.744 -8.862 1.00 97.31 90 LYS A O 1
ATOM 681 N N . LEU A 1 91 ? 1.395 -3.034 -7.711 1.00 98.12 91 LEU A N 1
ATOM 682 C CA . LEU A 1 91 ? 2.579 -2.656 -8.490 1.00 98.12 91 LEU A CA 1
ATOM 683 C C . LEU A 1 91 ? 2.486 -3.152 -9.939 1.00 98.12 91 LEU A C 1
ATOM 685 O O . LEU A 1 91 ? 2.725 -2.380 -10.863 1.00 98.12 91 LEU A O 1
ATOM 689 N N . LEU A 1 92 ? 2.080 -4.409 -10.144 1.00 98.31 92 LEU A N 1
ATOM 690 C CA . LEU A 1 92 ? 1.913 -4.984 -11.484 1.00 98.31 92 LEU A CA 1
ATOM 691 C C . LEU A 1 92 ? 0.738 -4.366 -12.257 1.00 98.31 92 LEU A C 1
ATOM 693 O O . LEU A 1 92 ? 0.809 -4.239 -13.476 1.00 98.31 92 LEU A O 1
ATOM 697 N N . ALA A 1 93 ? -0.333 -3.962 -11.572 1.00 97.81 93 ALA A N 1
ATOM 698 C CA . ALA A 1 93 ? -1.431 -3.222 -12.188 1.00 97.81 93 ALA A CA 1
ATOM 699 C C . ALA A 1 93 ? -1.000 -1.809 -12.612 1.00 97.81 93 ALA A C 1
ATOM 701 O O . ALA A 1 93 ? -1.380 -1.359 -13.688 1.00 97.81 93 ALA A O 1
ATOM 702 N N . ALA A 1 94 ? -0.188 -1.127 -11.796 1.00 97.31 94 ALA A N 1
ATOM 703 C CA . ALA A 1 94 ? 0.350 0.187 -12.137 1.00 97.31 94 ALA A CA 1
ATOM 704 C C . ALA A 1 94 ? 1.322 0.128 -13.329 1.00 97.31 94 ALA A C 1
ATOM 706 O O . ALA A 1 94 ? 1.286 1.017 -14.174 1.00 97.31 94 ALA A O 1
ATOM 707 N N . ASP A 1 95 ? 2.156 -0.916 -13.420 1.00 98.00 95 ASP A N 1
ATOM 708 C CA . ASP A 1 95 ? 2.979 -1.190 -14.609 1.00 98.00 95 ASP A CA 1
ATOM 709 C C . ASP A 1 95 ? 2.111 -1.373 -15.863 1.00 98.00 95 ASP A C 1
ATOM 711 O O . ASP A 1 95 ? 2.316 -0.677 -16.852 1.00 98.00 95 ASP A O 1
ATOM 715 N N . GLU A 1 96 ? 1.085 -2.228 -15.805 1.00 97.06 96 GLU A N 1
ATOM 716 C CA . GLU A 1 96 ? 0.169 -2.449 -16.934 1.00 97.06 96 GLU A CA 1
ATOM 717 C C . GLU A 1 96 ? -0.530 -1.148 -17.370 1.00 97.06 96 GLU A C 1
ATOM 719 O O . GLU A 1 96 ? -0.578 -0.812 -18.554 1.00 97.06 96 GLU A O 1
ATOM 724 N N . GLU A 1 97 ? -1.023 -0.365 -16.406 1.00 95.94 97 GLU A N 1
ATOM 725 C CA . GLU A 1 97 ? -1.644 0.931 -16.671 1.00 95.94 97 GLU A CA 1
ATOM 726 C C . GLU A 1 97 ? -0.661 1.894 -17.351 1.00 95.94 97 GLU A C 1
ATOM 728 O O . GLU A 1 97 ? -1.014 2.539 -18.342 1.00 95.94 97 GLU A O 1
ATOM 733 N N . LEU A 1 98 ? 0.581 1.960 -16.868 1.00 95.62 98 LEU A N 1
ATOM 734 C CA . LEU A 1 98 ? 1.624 2.799 -17.447 1.00 95.62 98 LEU A CA 1
ATOM 735 C C . LEU A 1 98 ? 1.968 2.367 -18.875 1.00 95.62 98 LEU A C 1
ATOM 737 O O . LEU A 1 98 ? 2.077 3.214 -19.759 1.00 95.62 98 LEU A O 1
ATOM 741 N N . ARG A 1 99 ? 2.096 1.057 -19.119 1.00 94.44 99 ARG A N 1
ATOM 742 C CA . ARG A 1 99 ? 2.376 0.492 -20.447 1.00 94.44 99 ARG A CA 1
ATOM 743 C C . ARG A 1 99 ? 1.257 0.777 -21.435 1.00 94.44 99 ARG A C 1
ATOM 745 O O . ARG A 1 99 ? 1.547 1.086 -22.584 1.00 94.44 99 ARG A O 1
ATOM 752 N N . SER A 1 100 ? 0.004 0.714 -20.984 1.00 94.81 100 SER A N 1
ATOM 753 C CA . SER A 1 100 ? -1.165 1.005 -21.820 1.00 94.81 100 SER A CA 1
ATOM 754 C C . SER A 1 100 ? -1.282 2.487 -22.195 1.00 94.81 100 SER A C 1
ATOM 756 O O . SER A 1 100 ? -1.726 2.812 -23.292 1.00 94.81 100 SER A O 1
ATOM 758 N N . LYS A 1 101 ? -0.872 3.396 -21.301 1.00 94.31 101 LYS A N 1
ATOM 759 C CA . LYS A 1 101 ? -0.985 4.848 -21.511 1.00 94.31 101 LYS A CA 1
ATOM 760 C C . LYS A 1 101 ? 0.232 5.458 -22.203 1.00 94.31 101 LYS A C 1
ATOM 762 O O . LYS A 1 101 ? 0.069 6.462 -22.893 1.00 94.31 101 LYS A O 1
ATOM 767 N N . GLY A 1 102 ? 1.412 4.879 -21.993 1.00 93.44 102 GLY A N 1
ATOM 768 C CA . GLY A 1 102 ? 2.690 5.523 -22.281 1.00 93.44 102 GLY A CA 1
ATOM 769 C C . GLY A 1 102 ? 3.071 6.560 -21.219 1.00 93.44 102 GLY A C 1
ATOM 770 O O . GLY A 1 102 ? 2.247 6.988 -20.405 1.00 93.44 102 GLY A O 1
ATOM 771 N N . LEU A 1 103 ? 4.339 6.975 -21.224 1.00 90.88 103 LEU A N 1
ATOM 772 C CA . LEU A 1 103 ? 4.803 8.140 -20.459 1.00 90.88 103 LEU A CA 1
ATOM 773 C C . LEU A 1 103 ? 4.607 9.428 -21.271 1.00 90.88 103 LEU A C 1
ATOM 775 O O . LEU A 1 103 ? 4.468 10.510 -20.693 1.00 90.88 103 LEU A O 1
ATOM 779 N N . GLY A 1 104 ? 4.556 9.299 -22.600 1.00 88.94 104 GLY A N 1
ATOM 780 C CA . GLY A 1 104 ? 4.372 10.407 -23.520 1.00 88.94 104 GLY A CA 1
ATOM 781 C C . GLY A 1 104 ? 5.607 11.284 -23.657 1.00 88.94 104 GLY A C 1
ATOM 782 O O . GLY A 1 104 ? 5.439 12.475 -23.921 1.00 88.94 104 GLY A O 1
ATOM 783 N N . LEU A 1 105 ? 6.811 10.746 -23.426 1.00 85.62 105 LEU A N 1
ATOM 784 C CA . LEU A 1 105 ? 8.044 11.439 -23.771 1.00 85.62 105 LEU A CA 1
ATOM 785 C C . LEU A 1 105 ? 8.169 11.540 -25.289 1.00 85.62 105 LEU A C 1
ATOM 787 O O . LEU A 1 105 ? 8.148 10.541 -26.006 1.00 85.62 105 LEU A O 1
ATOM 791 N N . ASP A 1 106 ? 8.351 12.777 -25.738 1.00 82.81 106 ASP A N 1
ATOM 792 C CA . ASP A 1 106 ? 8.838 13.120 -27.066 1.00 82.81 106 ASP A CA 1
ATOM 793 C C . ASP A 1 106 ? 10.037 14.060 -26.881 1.00 82.81 106 ASP A C 1
ATOM 795 O O . ASP A 1 106 ? 9.882 15.275 -26.706 1.00 82.81 106 ASP A O 1
ATOM 799 N N . LEU A 1 107 ? 11.247 13.495 -26.852 1.00 81.31 107 LEU A N 1
ATOM 800 C CA . LEU A 1 107 ? 12.495 14.238 -26.664 1.00 81.31 107 LEU A CA 1
ATOM 801 C C . LEU A 1 107 ? 12.776 15.187 -27.833 1.00 81.31 107 LEU A C 1
ATOM 803 O O . LEU A 1 107 ? 13.381 16.241 -27.634 1.00 81.31 107 LEU A O 1
ATOM 807 N N . ALA A 1 108 ? 12.313 14.844 -29.037 1.00 82.12 108 ALA A N 1
ATOM 808 C CA . ALA A 1 108 ? 12.480 15.673 -30.224 1.00 82.12 108 ALA A CA 1
ATOM 809 C C . ALA A 1 108 ? 11.632 16.952 -30.157 1.00 82.12 108 ALA A C 1
ATOM 811 O O . ALA A 1 108 ? 12.063 18.006 -30.630 1.00 82.12 108 ALA A O 1
ATOM 812 N N . ARG A 1 109 ? 10.435 16.880 -29.561 1.00 80.19 109 ARG A N 1
ATOM 813 C CA . ARG A 1 109 ? 9.526 18.030 -29.404 1.00 80.19 109 ARG A CA 1
ATOM 814 C C . ARG A 1 109 ? 9.547 18.658 -28.013 1.00 80.19 109 ARG A C 1
ATOM 816 O O . ARG A 1 109 ? 8.947 19.715 -27.829 1.00 80.19 109 ARG A O 1
ATOM 823 N N . GLY A 1 110 ? 10.210 18.031 -27.043 1.00 80.00 110 GLY A N 1
ATOM 824 C CA . GLY A 1 110 ? 10.217 18.470 -25.647 1.00 80.00 110 GLY A CA 1
ATOM 825 C C . GLY A 1 110 ? 8.829 18.447 -25.000 1.00 80.00 110 GLY A C 1
ATOM 826 O O . GLY A 1 110 ? 8.563 19.235 -24.093 1.00 80.00 110 GLY A O 1
ATOM 827 N N . LEU A 1 111 ? 7.925 17.593 -25.487 1.00 76.12 111 LEU A N 1
ATOM 828 C CA . LEU A 1 111 ? 6.563 17.463 -24.974 1.00 76.12 111 LEU A CA 1
ATOM 829 C C . LEU A 1 111 ? 6.455 16.217 -24.092 1.00 76.12 111 LEU A C 1
ATOM 831 O O . LEU A 1 111 ? 7.053 15.186 -24.383 1.00 76.12 111 LEU A O 1
ATOM 835 N N . THR A 1 112 ? 5.669 16.322 -23.021 1.00 75.44 112 THR A N 1
ATOM 836 C CA . THR A 1 112 ? 5.291 15.197 -22.159 1.00 75.44 112 THR A CA 1
ATOM 837 C C . THR A 1 112 ? 3.776 15.063 -22.149 1.00 75.44 112 THR A C 1
ATOM 839 O O . THR A 1 112 ? 3.077 15.643 -21.314 1.00 75.44 112 THR A O 1
ATOM 842 N N . ARG A 1 113 ? 3.230 14.352 -23.136 1.00 85.19 113 ARG A N 1
ATOM 843 C CA . ARG A 1 113 ? 1.796 14.052 -23.163 1.00 85.19 113 ARG A CA 1
ATOM 844 C C . ARG A 1 113 ? 1.555 12.645 -23.700 1.00 85.19 113 ARG A C 1
ATOM 846 O O . ARG A 1 113 ? 1.793 12.430 -24.884 1.00 85.19 113 ARG A O 1
ATOM 853 N N . PRO A 1 114 ? 1.045 11.719 -22.870 1.00 84.25 114 PRO A N 1
ATOM 854 C CA . PRO A 1 114 ? 0.678 10.397 -23.349 1.00 84.25 114 PRO A CA 1
ATOM 855 C C . PRO A 1 114 ? -0.445 10.522 -24.380 1.00 84.25 114 PRO A C 1
ATOM 857 O O . PRO A 1 114 ? -1.433 11.232 -24.162 1.00 84.25 114 PRO A O 1
ATOM 860 N N . ASP A 1 115 ? -0.268 9.853 -25.512 1.00 85.62 115 ASP A N 1
ATOM 861 C CA . ASP A 1 115 ? -1.242 9.771 -26.601 1.00 85.62 115 ASP A CA 1
ATOM 862 C C . ASP A 1 115 ? -2.230 8.605 -26.412 1.00 85.62 115 ASP A C 1
ATOM 864 O O . ASP A 1 115 ? -3.255 8.551 -27.092 1.00 85.62 115 ASP A O 1
ATOM 868 N N . GLY A 1 116 ? -1.960 7.716 -25.447 1.00 88.94 116 GLY A N 1
ATOM 869 C CA . GLY A 1 116 ? -2.767 6.535 -25.158 1.00 88.94 116 GLY A CA 1
ATOM 870 C C . GLY A 1 116 ? -2.549 5.383 -26.140 1.00 88.94 116 GLY A C 1
ATOM 871 O O . GLY A 1 116 ? -3.360 4.460 -26.159 1.00 88.94 116 GLY A O 1
ATOM 872 N N . LEU A 1 117 ? -1.490 5.429 -26.956 1.00 91.62 117 LEU A N 1
ATOM 873 C CA . LEU A 1 117 ? -1.126 4.368 -27.902 1.00 91.62 117 LEU A CA 1
ATOM 874 C C . LEU A 1 117 ? -0.129 3.358 -27.310 1.00 91.62 117 LEU A C 1
ATOM 876 O O . LEU A 1 117 ? 0.350 2.471 -28.015 1.00 91.62 117 LEU A O 1
ATOM 880 N N . GLY A 1 118 ? 0.149 3.470 -26.011 1.00 92.62 118 GLY A N 1
ATOM 881 C CA . GLY A 1 118 ? 1.136 2.675 -25.294 1.00 92.62 118 GLY A CA 1
ATOM 882 C C . GLY A 1 118 ? 2.481 3.389 -25.154 1.00 92.62 118 GLY A C 1
ATOM 883 O O . GLY A 1 118 ? 2.587 4.591 -25.379 1.00 92.62 118 GLY A O 1
ATOM 884 N N . MET A 1 119 ? 3.514 2.660 -24.730 1.00 94.19 119 MET A N 1
ATOM 885 C CA . MET A 1 119 ? 4.869 3.209 -24.589 1.00 94.19 119 MET A CA 1
ATOM 886 C C . MET A 1 119 ? 5.567 3.357 -25.944 1.00 94.19 119 MET A C 1
ATOM 888 O O . MET A 1 119 ? 5.681 2.387 -26.692 1.00 94.19 119 MET A O 1
ATOM 892 N N . SER A 1 120 ? 6.100 4.551 -26.210 1.00 94.12 120 SER A N 1
ATOM 893 C CA . SER A 1 120 ? 7.079 4.770 -27.281 1.00 94.12 120 SER A CA 1
ATOM 894 C C . SER A 1 120 ? 8.430 4.107 -26.957 1.00 94.12 120 SER A C 1
ATOM 896 O O . SER A 1 120 ? 8.688 3.711 -25.818 1.00 94.12 120 SER A O 1
ATOM 898 N N . ASP A 1 121 ? 9.340 4.026 -27.932 1.00 93.94 121 ASP A N 1
ATOM 899 C CA . ASP A 1 121 ? 10.706 3.528 -27.693 1.00 93.94 121 ASP A CA 1
ATOM 900 C C . ASP A 1 121 ? 11.471 4.401 -26.678 1.00 93.94 121 ASP A C 1
ATOM 902 O O . ASP A 1 121 ? 12.248 3.898 -25.860 1.00 93.94 121 ASP A O 1
ATOM 906 N N . GLU A 1 122 ? 11.225 5.716 -26.691 1.00 92.88 122 GLU A N 1
ATOM 907 C CA . GLU A 1 122 ? 11.809 6.656 -25.729 1.00 92.88 122 GLU A CA 1
ATOM 908 C C . GLU A 1 122 ? 11.250 6.432 -24.317 1.00 92.88 122 GLU A C 1
ATOM 910 O O . GLU A 1 122 ? 12.022 6.382 -23.349 1.00 92.88 122 GLU A O 1
ATOM 915 N N . ASP A 1 123 ? 9.930 6.237 -24.206 1.00 94.56 123 ASP A N 1
ATOM 916 C CA . ASP A 1 123 ? 9.262 5.879 -22.954 1.00 94.56 123 ASP A CA 1
ATOM 917 C C . ASP A 1 123 ? 9.847 4.584 -22.393 1.00 94.56 123 ASP A C 1
ATOM 919 O O . ASP A 1 123 ? 10.225 4.532 -21.220 1.00 94.56 123 ASP A O 1
ATOM 923 N N . LEU A 1 124 ? 9.964 3.553 -23.235 1.00 95.12 124 LEU A N 1
ATOM 924 C CA . LEU A 1 124 ? 10.472 2.244 -22.848 1.00 95.12 124 LEU A CA 1
ATOM 925 C C . LEU A 1 124 ? 11.914 2.340 -22.341 1.00 95.12 124 LEU A C 1
ATOM 927 O O . LEU A 1 124 ? 12.223 1.807 -21.276 1.00 95.12 124 LEU A O 1
ATOM 931 N N . GLY A 1 125 ? 12.782 3.072 -23.044 1.00 95.00 125 GLY A N 1
ATOM 932 C CA . GLY A 1 125 ? 14.171 3.264 -22.630 1.00 95.00 125 GLY A CA 1
ATOM 933 C C . GLY A 1 125 ? 14.308 4.012 -21.299 1.00 95.00 125 GLY A C 1
ATOM 934 O O . GLY A 1 125 ? 15.156 3.667 -20.470 1.00 95.00 125 GLY A O 1
ATOM 935 N N . LEU A 1 126 ? 13.475 5.030 -21.046 1.00 94.81 126 LEU A N 1
ATOM 936 C CA . LEU A 1 126 ? 13.442 5.694 -19.739 1.00 94.81 126 LEU A CA 1
ATOM 937 C C . LEU A 1 126 ? 12.892 4.768 -18.652 1.00 94.81 126 LEU A C 1
ATOM 939 O O . LEU A 1 126 ? 13.461 4.700 -17.559 1.00 94.81 126 LEU A O 1
ATOM 943 N N . TYR A 1 127 ? 11.815 4.050 -18.954 1.00 96.25 127 TYR A N 1
ATOM 944 C CA . TYR A 1 127 ? 11.151 3.166 -18.013 1.00 96.25 127 TYR A CA 1
ATOM 945 C C . TYR A 1 127 ? 12.056 2.006 -17.585 1.00 96.25 127 TYR A C 1
ATOM 947 O O . TYR A 1 127 ? 12.215 1.771 -16.390 1.00 96.25 127 TYR A O 1
ATOM 955 N N . GLN A 1 128 ? 12.761 1.367 -18.523 1.00 97.81 128 GLN A N 1
ATOM 956 C CA . GLN A 1 128 ? 13.759 0.332 -18.233 1.00 97.81 128 GLN A CA 1
ATOM 957 C C . GLN A 1 128 ? 14.841 0.824 -17.262 1.00 97.81 128 GLN A C 1
ATOM 959 O O . GLN A 1 128 ? 15.174 0.128 -16.303 1.00 97.81 128 GLN A O 1
ATOM 964 N N . ARG A 1 129 ? 15.360 2.047 -17.449 1.00 97.75 129 ARG A N 1
ATOM 965 C CA . ARG A 1 129 ? 16.337 2.641 -16.516 1.00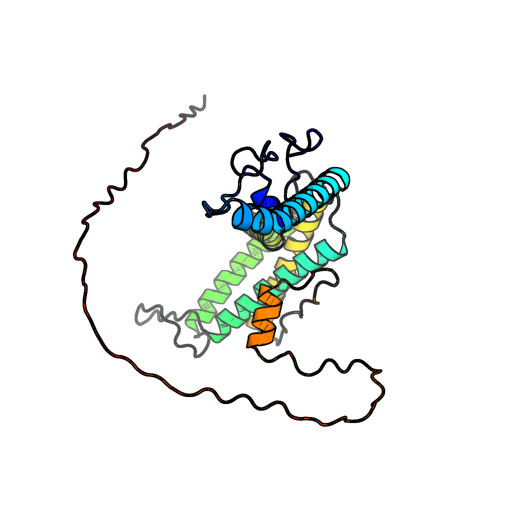 97.75 129 ARG A CA 1
ATOM 966 C C . ARG A 1 129 ? 15.748 2.859 -15.123 1.00 97.75 129 ARG A C 1
ATOM 968 O O . ARG A 1 129 ? 16.420 2.588 -14.130 1.00 97.75 129 ARG A O 1
ATOM 975 N N . ALA A 1 130 ? 14.503 3.330 -15.043 1.00 96.94 130 ALA A N 1
ATOM 976 C CA . ALA A 1 130 ? 13.814 3.514 -13.770 1.00 96.94 130 ALA A CA 1
ATOM 977 C C . ALA A 1 130 ? 13.604 2.174 -13.042 1.00 96.94 130 ALA A C 1
ATOM 979 O O . ALA A 1 130 ? 13.886 2.075 -11.848 1.00 96.94 130 ALA A O 1
ATOM 980 N N . ILE A 1 131 ? 13.180 1.128 -13.758 1.00 97.94 131 ILE A N 1
ATOM 981 C CA . ILE A 1 131 ? 13.003 -0.214 -13.190 1.00 97.94 131 ILE A CA 1
ATOM 982 C C . ILE A 1 131 ? 14.341 -0.825 -12.762 1.00 97.94 131 ILE A C 1
ATOM 984 O O . ILE A 1 131 ? 14.405 -1.417 -11.686 1.00 97.94 131 ILE A O 1
ATOM 988 N N . ALA A 1 132 ? 15.423 -0.629 -13.521 1.00 98.19 132 ALA A N 1
ATOM 989 C CA . ALA A 1 132 ? 16.758 -1.077 -13.124 1.00 98.19 132 ALA A CA 1
ATOM 990 C C . ALA A 1 132 ? 17.200 -0.444 -11.792 1.00 98.19 132 ALA A C 1
ATOM 992 O O . ALA A 1 132 ? 17.623 -1.155 -10.880 1.00 98.19 132 ALA A O 1
ATOM 993 N N . TYR A 1 133 ? 17.010 0.870 -11.635 1.00 97.75 133 TYR A N 1
ATOM 994 C CA . TYR A 1 133 ? 17.278 1.560 -10.372 1.00 97.75 133 TYR A CA 1
ATOM 995 C C . TYR A 1 133 ? 16.429 1.006 -9.216 1.00 97.75 133 TYR A C 1
ATOM 997 O O . TYR A 1 133 ? 16.955 0.691 -8.148 1.00 97.75 133 TYR A O 1
ATOM 1005 N N . LEU A 1 134 ? 15.119 0.832 -9.427 1.00 97.06 134 LEU A N 1
ATOM 1006 C CA . LEU A 1 134 ? 14.222 0.270 -8.411 1.00 97.06 134 LEU A CA 1
ATOM 1007 C C . LEU A 1 134 ? 14.590 -1.173 -8.043 1.00 97.06 134 LEU A C 1
ATOM 1009 O O . LEU A 1 134 ? 14.487 -1.558 -6.878 1.00 97.06 134 LEU A O 1
ATOM 1013 N N . ASN A 1 135 ? 15.052 -1.966 -9.009 1.00 97.88 135 ASN A N 1
ATOM 1014 C CA . ASN A 1 135 ? 15.531 -3.322 -8.782 1.00 97.88 135 ASN A CA 1
ATOM 1015 C C . ASN A 1 135 ? 16.746 -3.332 -7.847 1.00 97.88 135 ASN A C 1
ATOM 1017 O O . ASN A 1 135 ? 16.763 -4.110 -6.893 1.00 97.88 135 ASN A O 1
ATOM 1021 N N . ASP A 1 136 ? 17.717 -2.445 -8.061 1.00 98.19 136 ASP A N 1
ATOM 1022 C CA . ASP A 1 136 ? 18.897 -2.332 -7.200 1.00 98.19 136 ASP A CA 1
ATOM 1023 C C . ASP A 1 136 ? 18.540 -1.883 -5.777 1.00 98.19 136 ASP A C 1
ATOM 1025 O O . ASP A 1 136 ? 19.006 -2.484 -4.802 1.00 98.19 136 ASP A O 1
ATOM 1029 N N . VAL A 1 137 ? 17.653 -0.889 -5.641 1.00 97.31 137 VAL A N 1
ATOM 1030 C CA . VAL A 1 137 ? 17.137 -0.446 -4.334 1.00 97.31 137 VAL A CA 1
ATOM 1031 C C . VAL A 1 137 ? 16.449 -1.605 -3.612 1.00 97.31 137 VAL A C 1
ATOM 1033 O O . VAL A 1 137 ? 16.822 -1.932 -2.485 1.00 97.31 137 VAL A O 1
ATOM 1036 N N . SER A 1 138 ? 15.527 -2.299 -4.283 1.00 97.25 138 SER A N 1
ATOM 1037 C CA . SER A 1 138 ? 14.781 -3.414 -3.695 1.00 97.25 138 SER A CA 1
ATOM 1038 C C . SER A 1 138 ? 15.687 -4.598 -3.323 1.00 97.25 138 SER A C 1
ATOM 1040 O O . SER A 1 138 ? 15.477 -5.256 -2.302 1.00 97.25 138 SER A O 1
ATOM 1042 N N . ARG A 1 139 ? 16.758 -4.864 -4.089 1.00 98.06 139 ARG A N 1
ATOM 1043 C CA . ARG A 1 139 ? 17.788 -5.851 -3.705 1.00 98.06 139 ARG A CA 1
ATOM 1044 C C . ARG A 1 139 ? 18.527 -5.433 -2.439 1.00 98.06 139 ARG A C 1
ATOM 1046 O O . ARG A 1 139 ? 18.791 -6.286 -1.593 1.00 98.06 139 ARG A O 1
ATOM 1053 N N . SER A 1 140 ? 18.857 -4.148 -2.301 1.00 98.00 140 SER A N 1
ATOM 1054 C CA . SER A 1 140 ? 19.500 -3.618 -1.094 1.00 98.00 140 SER A CA 1
ATOM 1055 C C . SER A 1 140 ? 18.602 -3.764 0.137 1.00 98.00 140 SER A C 1
ATOM 1057 O O . SER A 1 140 ? 19.073 -4.202 1.186 1.00 98.00 140 SER A O 1
ATOM 1059 N N . GLU A 1 141 ? 17.313 -3.442 0.011 1.00 97.69 141 GLU A N 1
ATOM 1060 C CA . GLU A 1 141 ? 16.318 -3.588 1.083 1.00 97.69 141 GLU A CA 1
ATOM 1061 C C . GLU A 1 141 ? 16.147 -5.052 1.499 1.00 97.69 141 GLU A C 1
ATOM 1063 O O . GLU A 1 141 ? 16.202 -5.369 2.689 1.00 97.69 141 GLU A O 1
ATOM 1068 N N . ALA A 1 142 ? 16.048 -5.964 0.526 1.00 97.69 142 ALA A N 1
ATOM 1069 C CA . ALA A 1 142 ? 15.993 -7.401 0.779 1.00 97.69 142 ALA A CA 1
ATOM 1070 C C . ALA A 1 142 ? 17.262 -7.927 1.467 1.00 97.69 142 ALA A C 1
ATOM 1072 O O . ALA A 1 142 ? 17.166 -8.700 2.416 1.00 97.69 142 ALA A O 1
ATOM 1073 N N . ALA A 1 143 ? 18.447 -7.474 1.050 1.00 98.06 143 ALA A N 1
ATOM 1074 C CA . ALA A 1 143 ? 19.711 -7.871 1.671 1.00 98.06 143 ALA A CA 1
ATOM 1075 C C . ALA A 1 143 ? 19.836 -7.376 3.121 1.00 98.06 143 ALA A C 1
ATOM 1077 O O . ALA A 1 143 ? 20.330 -8.095 3.985 1.00 98.06 143 ALA A O 1
ATOM 1078 N N . LYS A 1 144 ? 19.354 -6.161 3.405 1.00 97.94 144 LYS A N 1
ATOM 1079 C CA . LYS A 1 144 ? 19.286 -5.602 4.767 1.00 97.94 144 LYS A C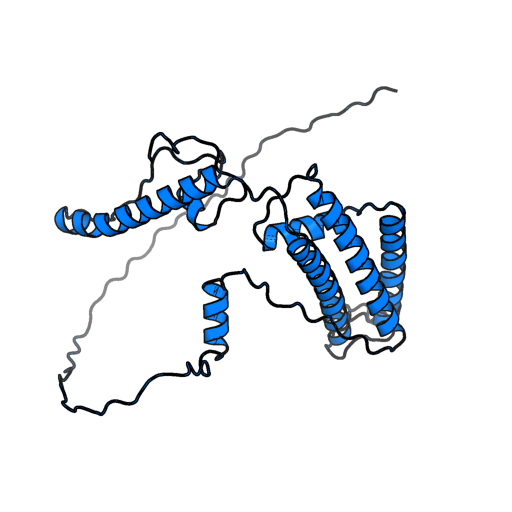A 1
ATOM 1080 C C . LYS A 1 144 ? 18.144 -6.193 5.588 1.00 97.94 144 LYS A C 1
ATOM 1082 O O . LYS A 1 144 ? 18.060 -5.923 6.786 1.00 97.94 144 LYS A O 1
ATOM 1087 N N . MET A 1 145 ? 17.248 -6.943 4.942 1.00 97.38 145 MET A N 1
ATOM 1088 C CA . MET A 1 145 ? 15.963 -7.355 5.486 1.00 97.38 145 MET A CA 1
ATOM 1089 C C . MET A 1 145 ? 15.198 -6.156 6.059 1.00 97.38 145 MET A C 1
ATOM 1091 O O . MET A 1 145 ? 14.548 -6.299 7.077 1.00 97.38 145 MET A O 1
ATOM 1095 N N . ARG A 1 146 ? 15.319 -4.947 5.506 1.00 96.62 146 ARG A N 1
ATOM 1096 C CA . ARG A 1 146 ? 14.708 -3.735 6.076 1.00 96.62 146 ARG A CA 1
ATOM 1097 C C . ARG A 1 146 ? 14.251 -2.818 4.958 1.00 96.62 146 ARG A C 1
ATOM 1099 O O . ARG A 1 146 ? 15.039 -2.512 4.064 1.00 96.62 146 ARG A O 1
ATOM 1106 N N . GLY A 1 147 ? 12.997 -2.391 5.032 1.00 95.75 147 GLY A N 1
ATOM 1107 C CA . GLY A 1 147 ? 12.385 -1.512 4.054 1.00 95.75 147 GLY A CA 1
ATOM 1108 C C . GLY A 1 147 ? 12.901 -0.089 4.178 1.00 95.75 147 GLY A C 1
ATOM 1109 O O . GLY A 1 147 ? 13.077 0.421 5.288 1.00 95.75 147 GLY A O 1
ATOM 1110 N N . GLY A 1 148 ? 13.130 0.559 3.040 1.00 96.25 148 GLY A N 1
ATOM 1111 C CA . GLY A 1 148 ? 13.363 1.991 2.965 1.00 96.25 148 GLY A CA 1
ATOM 1112 C C . GLY A 1 148 ? 12.080 2.793 3.173 1.00 96.25 148 GLY A C 1
ATOM 1113 O O . GLY A 1 148 ? 10.987 2.253 3.337 1.00 96.25 148 GLY A O 1
ATOM 1114 N N . GLU A 1 149 ? 12.217 4.114 3.148 1.00 96.69 149 GLU A N 1
ATOM 1115 C CA . GLU A 1 149 ? 11.130 5.062 3.418 1.00 96.69 149 GLU A CA 1
ATOM 1116 C C . GLU A 1 149 ? 9.911 4.860 2.503 1.00 96.69 149 GLU A C 1
ATOM 1118 O O . GLU A 1 149 ? 8.776 4.842 2.975 1.00 96.69 149 GLU A O 1
ATOM 1123 N N . ALA A 1 150 ? 10.138 4.625 1.206 1.00 95.75 150 ALA A N 1
ATOM 1124 C CA . ALA A 1 150 ? 9.061 4.383 0.248 1.00 95.75 150 ALA A CA 1
ATOM 1125 C C . ALA A 1 150 ? 8.251 3.115 0.577 1.00 95.75 150 ALA A C 1
ATOM 1127 O O . ALA A 1 150 ? 7.031 3.105 0.402 1.00 95.75 150 ALA A O 1
ATOM 1128 N N . LEU A 1 151 ? 8.912 2.063 1.081 1.00 96.88 151 LEU A N 1
ATOM 1129 C CA . LEU A 1 151 ? 8.239 0.841 1.517 1.00 96.88 151 LEU A CA 1
ATOM 1130 C C . LEU A 1 151 ? 7.416 1.088 2.787 1.00 96.88 151 LEU A C 1
ATOM 1132 O O . LEU A 1 151 ? 6.273 0.643 2.850 1.00 96.88 151 LEU A O 1
ATOM 1136 N N . GLN A 1 152 ? 7.962 1.823 3.767 1.00 96.56 152 GLN A N 1
ATOM 1137 C CA . GLN A 1 152 ? 7.230 2.161 4.997 1.00 96.56 152 GLN A CA 1
ATOM 1138 C C . GLN A 1 152 ? 5.961 2.957 4.678 1.00 96.56 152 GLN A C 1
ATOM 1140 O O . GLN A 1 152 ? 4.885 2.590 5.135 1.00 96.56 152 GLN A O 1
ATOM 1145 N N . LEU A 1 153 ? 6.049 3.952 3.787 1.00 95.94 153 LEU A N 1
ATOM 1146 C CA . LEU A 1 153 ? 4.882 4.713 3.335 1.00 95.94 153 LEU A CA 1
ATOM 1147 C C . LEU A 1 153 ? 3.828 3.819 2.656 1.00 95.94 153 LEU A C 1
ATOM 1149 O O . LEU A 1 153 ? 2.624 4.014 2.833 1.00 95.94 153 LEU A O 1
ATOM 1153 N N . ALA A 1 154 ? 4.262 2.839 1.857 1.00 96.50 154 ALA A N 1
ATOM 1154 C CA . ALA A 1 154 ? 3.354 1.888 1.223 1.00 96.50 154 ALA A CA 1
ATOM 1155 C C . ALA A 1 154 ? 2.678 0.957 2.244 1.00 96.50 154 ALA A C 1
ATOM 1157 O O . ALA A 1 154 ? 1.504 0.620 2.068 1.00 96.50 154 ALA A O 1
ATOM 1158 N N . LEU A 1 155 ? 3.403 0.562 3.291 1.00 96.31 155 LEU A N 1
ATOM 1159 C CA . LEU A 1 155 ? 2.912 -0.266 4.388 1.00 96.31 155 LEU A CA 1
ATOM 1160 C C . LEU A 1 155 ? 1.900 0.509 5.244 1.00 96.31 155 LEU A C 1
ATOM 1162 O O . LEU A 1 155 ? 0.778 0.031 5.411 1.00 96.31 155 LEU A O 1
ATOM 1166 N N . ASP A 1 156 ? 2.238 1.727 5.675 1.00 94.19 156 ASP A N 1
ATOM 1167 C CA . ASP A 1 156 ? 1.347 2.634 6.413 1.00 94.19 156 ASP A CA 1
ATOM 1168 C C . ASP A 1 156 ? 0.026 2.829 5.674 1.00 94.19 156 ASP A C 1
ATOM 1170 O O . ASP A 1 156 ? -1.052 2.606 6.224 1.00 94.19 156 ASP A O 1
ATOM 1174 N N . ARG A 1 157 ? 0.101 3.151 4.379 1.00 93.19 157 ARG A N 1
ATOM 1175 C CA . ARG A 1 157 ? -1.086 3.321 3.540 1.00 93.19 157 ARG A CA 1
ATOM 1176 C C . ARG A 1 157 ? -1.908 2.036 3.430 1.00 93.19 157 ARG A C 1
ATOM 1178 O O . ARG A 1 157 ? -3.134 2.096 3.429 1.00 93.19 157 ARG A O 1
ATOM 1185 N N . ALA A 1 158 ? -1.268 0.872 3.322 1.00 93.75 158 ALA A N 1
ATOM 1186 C CA . ALA A 1 158 ? -1.975 -0.405 3.222 1.00 93.75 158 ALA A CA 1
ATOM 1187 C C . ALA A 1 158 ? -2.707 -0.786 4.522 1.00 93.75 158 ALA A C 1
ATOM 1189 O O . ALA A 1 158 ? -3.767 -1.425 4.451 1.00 93.75 158 ALA A O 1
ATOM 1190 N N . LEU A 1 159 ? -2.148 -0.403 5.675 1.00 91.00 159 LEU A N 1
ATOM 1191 C CA . LEU A 1 159 ? -2.769 -0.532 6.993 1.00 91.00 159 LEU A CA 1
ATOM 1192 C C . LEU A 1 159 ? -3.910 0.481 7.172 1.00 91.00 159 LEU A C 1
ATOM 1194 O O . LEU A 1 159 ? -5.013 0.093 7.560 1.00 91.00 159 LEU A O 1
ATOM 1198 N N . GLU A 1 160 ? -3.688 1.745 6.803 1.00 84.06 160 GLU A N 1
ATOM 1199 C CA . GLU A 1 160 ? -4.679 2.826 6.865 1.00 84.06 160 GLU A CA 1
ATOM 1200 C C . GLU A 1 160 ? -5.910 2.528 5.995 1.00 84.06 160 GLU A C 1
ATOM 1202 O O . GLU A 1 160 ? -7.039 2.618 6.475 1.00 84.06 160 GLU A O 1
ATOM 1207 N N . GLU A 1 161 ? -5.718 2.065 4.753 1.00 82.44 161 GLU A N 1
ATOM 1208 C CA . GLU A 1 161 ? -6.796 1.662 3.827 1.00 82.44 161 GLU A CA 1
ATOM 1209 C C . GLU A 1 161 ? -7.696 0.541 4.396 1.00 82.44 161 GLU A C 1
ATOM 1211 O O . GLU A 1 161 ? -8.800 0.292 3.894 1.00 82.44 161 GLU A O 1
ATOM 1216 N N . ARG A 1 162 ? -7.233 -0.153 5.441 1.00 82.25 162 ARG A N 1
ATOM 1217 C CA . ARG A 1 162 ? -7.960 -1.219 6.142 1.00 82.25 162 ARG A CA 1
ATOM 1218 C C . ARG A 1 162 ? -8.347 -0.853 7.569 1.00 82.25 162 ARG A C 1
ATOM 1220 O O . ARG A 1 162 ? -8.954 -1.680 8.244 1.00 82.25 162 ARG A O 1
ATOM 1227 N N . GLY A 1 163 ? -8.025 0.360 8.014 1.00 79.19 163 GLY A N 1
ATOM 1228 C CA . GLY A 1 163 ? -8.259 0.796 9.384 1.00 79.19 163 GLY A CA 1
ATOM 1229 C C . GLY A 1 163 ? -7.573 -0.116 10.396 1.00 79.19 163 GLY A C 1
ATOM 1230 O O . GLY A 1 163 ? -8.176 -0.438 11.411 1.00 79.19 163 GLY A O 1
ATOM 1231 N N . ILE A 1 164 ? -6.355 -0.578 10.103 1.00 84.19 164 ILE A N 1
ATOM 1232 C CA . ILE A 1 164 ? -5.520 -1.348 11.027 1.00 84.19 164 ILE A CA 1
ATOM 1233 C C . ILE A 1 164 ? -4.490 -0.381 11.613 1.00 84.19 164 ILE A C 1
ATOM 1235 O O . ILE A 1 164 ? -3.796 0.302 10.867 1.00 84.19 164 ILE A O 1
ATOM 1239 N N . VAL A 1 165 ? -4.369 -0.326 12.939 1.00 83.25 165 VAL A N 1
ATOM 1240 C CA . VAL A 1 165 ? -3.276 0.389 13.611 1.00 83.25 165 VAL A CA 1
ATOM 1241 C C . VAL A 1 165 ? -2.375 -0.671 14.197 1.00 83.25 165 VAL A C 1
ATOM 1243 O O . VAL A 1 165 ? -2.792 -1.430 15.066 1.00 83.25 165 VAL A O 1
ATOM 1246 N N . LEU A 1 166 ? -1.156 -0.723 13.681 1.00 84.81 166 LEU A N 1
ATOM 1247 C C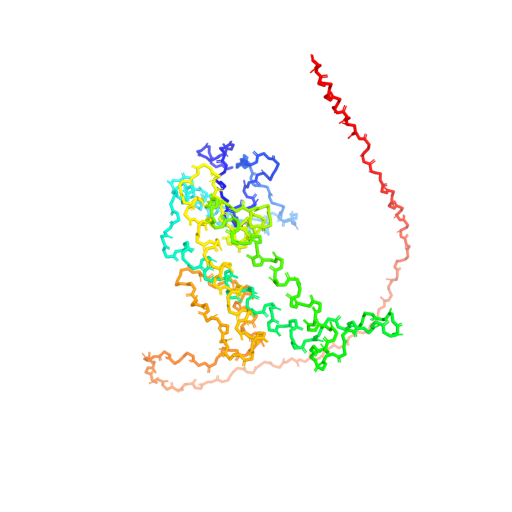A . LEU A 1 166 ? -0.123 -1.634 14.132 1.00 84.81 166 LEU A CA 1
ATOM 1248 C C . LEU A 1 166 ? 1.032 -0.799 14.673 1.00 84.81 166 LEU A C 1
ATOM 1250 O O . LEU A 1 166 ? 1.447 0.166 14.032 1.00 84.81 166 LEU A O 1
ATOM 1254 N N . HIS A 1 167 ? 1.520 -1.130 15.866 1.00 83.81 167 HIS A N 1
ATOM 1255 C CA . HIS A 1 167 ? 2.648 -0.410 16.445 1.00 83.81 167 HIS A CA 1
ATOM 1256 C C . HIS A 1 167 ? 3.957 -0.857 15.767 1.00 83.81 167 HIS A C 1
ATOM 1258 O O . HIS A 1 167 ? 4.106 -2.050 15.509 1.00 83.81 167 HIS A O 1
ATOM 1264 N N . PRO A 1 168 ? 4.937 0.035 15.523 1.00 84.69 168 PRO A N 1
ATOM 1265 C CA . PRO A 1 168 ? 6.217 -0.350 14.914 1.00 84.69 168 PRO A CA 1
ATOM 1266 C C . PRO A 1 168 ? 7.012 -1.404 15.702 1.00 84.69 168 PRO A C 1
ATOM 1268 O O . PRO A 1 168 ? 7.797 -2.149 15.120 1.00 84.69 168 PRO A O 1
ATOM 1271 N N . ASP A 1 169 ? 6.799 -1.472 17.019 1.00 84.12 169 ASP A N 1
ATOM 1272 C CA . ASP A 1 169 ? 7.447 -2.455 17.904 1.00 84.12 169 ASP A CA 1
ATOM 1273 C C . ASP A 1 169 ? 6.732 -3.821 17.933 1.00 84.12 169 ASP A C 1
ATOM 1275 O O . ASP A 1 169 ? 7.197 -4.752 18.591 1.00 84.12 169 ASP A O 1
ATOM 1279 N N . ASP A 1 170 ? 5.595 -3.957 17.247 1.00 86.81 170 ASP A N 1
ATOM 1280 C CA . ASP A 1 170 ? 4.845 -5.210 17.177 1.00 86.81 170 ASP A CA 1
ATOM 1281 C C . ASP A 1 170 ? 5.587 -6.235 16.290 1.00 86.81 170 ASP A C 1
ATOM 1283 O O . ASP A 1 170 ? 5.992 -5.902 15.170 1.00 86.81 170 ASP A O 1
ATOM 1287 N N . PRO A 1 171 ? 5.769 -7.503 16.711 1.00 90.38 171 PRO A N 1
ATOM 1288 C CA . PRO A 1 171 ? 6.365 -8.528 15.850 1.00 90.38 171 PRO A CA 1
ATOM 1289 C C . PRO A 1 171 ? 5.624 -8.715 14.514 1.00 90.38 171 PRO A C 1
ATOM 1291 O O . PRO A 1 171 ? 6.260 -9.050 13.510 1.00 90.38 171 PRO A O 1
ATOM 1294 N N . ALA A 1 172 ? 4.313 -8.465 14.457 1.00 91.81 172 ALA A N 1
ATOM 1295 C CA . ALA A 1 172 ? 3.547 -8.511 13.216 1.00 91.81 172 ALA A CA 1
ATOM 1296 C C . ALA A 1 172 ? 3.953 -7.395 12.239 1.00 91.81 172 ALA A C 1
ATOM 1298 O O . ALA A 1 172 ? 3.909 -7.616 11.027 1.00 91.81 172 ALA A O 1
ATOM 1299 N N . TRP A 1 173 ? 4.428 -6.240 12.728 1.00 93.38 173 TRP A N 1
ATOM 1300 C CA . TRP A 1 173 ? 4.973 -5.176 11.874 1.00 93.38 173 TRP A CA 1
ATOM 1301 C C . TRP A 1 173 ? 6.165 -5.693 11.085 1.00 93.38 173 TRP A C 1
ATOM 1303 O O . TRP A 1 173 ? 6.249 -5.552 9.864 1.00 93.38 173 TRP A O 1
ATOM 1313 N N . ARG A 1 174 ? 7.068 -6.377 11.789 1.00 94.56 174 ARG A N 1
ATOM 1314 C CA . ARG A 1 174 ? 8.264 -6.952 11.190 1.00 94.56 174 ARG A CA 1
ATOM 1315 C C . ARG A 1 174 ? 7.931 -8.015 10.145 1.00 94.56 174 ARG A C 1
ATOM 1317 O O . ARG A 1 174 ? 8.556 -8.057 9.088 1.00 94.56 174 ARG A O 1
ATOM 1324 N N . GLN A 1 175 ? 6.954 -8.871 10.430 1.00 95.75 175 GLN A N 1
ATOM 1325 C CA . GLN A 1 175 ? 6.501 -9.890 9.481 1.00 95.75 175 GLN A CA 1
ATOM 1326 C C . GLN A 1 175 ? 5.860 -9.260 8.239 1.00 95.75 175 GLN A C 1
ATOM 1328 O O . GLN A 1 175 ? 6.143 -9.689 7.118 1.00 95.75 175 GLN A O 1
ATOM 1333 N N . LEU A 1 176 ? 5.050 -8.215 8.429 1.00 96.12 176 LEU A N 1
ATOM 1334 C CA . LEU A 1 176 ? 4.427 -7.469 7.343 1.00 96.12 176 LEU A CA 1
ATOM 1335 C C . LEU A 1 176 ? 5.471 -6.810 6.438 1.00 96.12 176 LEU A C 1
ATOM 1337 O O . LEU A 1 176 ? 5.405 -6.956 5.220 1.00 96.12 176 LEU A O 1
ATOM 1341 N N . GLU A 1 177 ? 6.458 -6.137 7.032 1.00 97.44 177 GLU A N 1
ATOM 1342 C CA . GLU A 1 177 ? 7.556 -5.486 6.318 1.00 97.44 177 GLU A CA 1
ATOM 1343 C C . GLU A 1 177 ? 8.310 -6.482 5.428 1.00 97.44 177 GLU A C 1
ATOM 1345 O O . GLU A 1 177 ? 8.500 -6.237 4.236 1.00 97.44 177 GLU A O 1
ATOM 1350 N N . LEU A 1 178 ? 8.685 -7.644 5.971 1.00 97.88 178 LEU A N 1
ATOM 1351 C CA . LEU A 1 178 ? 9.352 -8.694 5.197 1.00 97.88 178 LEU A CA 1
ATOM 1352 C C . LEU A 1 178 ? 8.458 -9.233 4.071 1.00 97.88 178 LEU A C 1
ATOM 1354 O O . LEU A 1 178 ? 8.945 -9.468 2.963 1.00 97.88 178 LEU A O 1
ATOM 1358 N N . GLY A 1 179 ? 7.156 -9.385 4.325 1.00 97.75 179 GLY A N 1
ATOM 1359 C CA . GLY A 1 179 ? 6.177 -9.754 3.304 1.00 97.75 179 GLY A CA 1
ATOM 1360 C C . GLY A 1 179 ? 6.109 -8.735 2.163 1.00 97.75 179 GLY A C 1
ATOM 1361 O O . GLY A 1 179 ? 6.093 -9.124 0.995 1.00 97.75 179 GLY A O 1
ATOM 1362 N N . PHE A 1 180 ? 6.142 -7.439 2.479 1.00 98.19 180 PHE A N 1
ATOM 1363 C CA . PHE A 1 180 ? 6.143 -6.353 1.495 1.00 98.19 180 PHE A CA 1
ATOM 1364 C C . PHE A 1 180 ? 7.432 -6.316 0.673 1.00 98.19 180 PHE A C 1
ATOM 1366 O O . PHE A 1 180 ? 7.359 -6.188 -0.547 1.00 98.19 180 PHE A O 1
ATOM 1373 N N . ILE A 1 181 ? 8.596 -6.518 1.299 1.00 98.44 181 ILE A N 1
ATOM 1374 C CA . ILE A 1 181 ? 9.878 -6.639 0.584 1.00 98.44 181 ILE A CA 1
ATOM 1375 C C . ILE A 1 181 ? 9.818 -7.799 -0.419 1.00 98.44 181 ILE A C 1
ATOM 1377 O O . ILE A 1 181 ? 10.192 -7.644 -1.582 1.00 98.44 181 ILE A O 1
ATOM 1381 N N . GLN A 1 182 ? 9.320 -8.966 -0.000 1.00 98.38 182 GLN A N 1
ATOM 1382 C CA . GLN A 1 182 ? 9.181 -10.122 -0.892 1.00 98.38 182 GLN A CA 1
ATOM 1383 C C . GLN A 1 182 ? 8.196 -9.850 -2.036 1.00 98.38 182 GLN A C 1
ATOM 1385 O O . GLN A 1 182 ? 8.504 -10.150 -3.189 1.00 98.38 182 GLN A O 1
ATOM 1390 N N . ALA A 1 183 ? 7.042 -9.254 -1.735 1.00 98.12 183 ALA A N 1
ATOM 1391 C CA . ALA A 1 183 ? 6.040 -8.857 -2.721 1.00 98.12 183 ALA A CA 1
ATOM 1392 C C . ALA A 1 183 ? 6.601 -7.864 -3.751 1.00 98.12 183 ALA A C 1
ATOM 1394 O O . ALA A 1 183 ? 6.409 -8.046 -4.951 1.00 98.12 183 ALA A O 1
ATOM 1395 N N . GLN A 1 184 ? 7.356 -6.859 -3.305 1.00 98.25 184 GLN A N 1
ATOM 1396 C CA . GLN A 1 184 ? 8.002 -5.883 -4.180 1.00 98.25 184 GLN A CA 1
ATOM 1397 C C . GLN A 1 184 ? 9.055 -6.542 -5.080 1.00 98.25 184 GLN A C 1
ATOM 1399 O O . GLN A 1 184 ? 9.099 -6.264 -6.277 1.00 98.25 184 GLN A O 1
ATOM 1404 N N . ARG A 1 185 ? 9.865 -7.467 -4.544 1.00 98.19 185 ARG A N 1
ATOM 1405 C CA . ARG A 1 185 ? 10.822 -8.254 -5.341 1.00 98.19 185 ARG A CA 1
ATOM 1406 C C . ARG A 1 185 ? 10.116 -9.084 -6.412 1.00 98.19 185 ARG A C 1
ATOM 1408 O O . ARG A 1 185 ? 10.571 -9.091 -7.554 1.00 98.19 185 ARG A O 1
ATOM 1415 N N . ARG A 1 186 ? 9.015 -9.763 -6.067 1.00 98.56 186 ARG A N 1
ATOM 1416 C CA . ARG A 1 186 ? 8.213 -10.528 -7.037 1.00 98.56 186 ARG A CA 1
ATOM 1417 C C . ARG A 1 186 ? 7.618 -9.622 -8.113 1.00 98.56 186 ARG A C 1
ATOM 1419 O O . ARG A 1 186 ? 7.767 -9.934 -9.290 1.00 98.56 186 ARG A O 1
ATOM 1426 N N . ALA A 1 187 ? 7.057 -8.475 -7.729 1.00 98.44 187 ALA A N 1
ATOM 1427 C CA . ALA A 1 187 ? 6.525 -7.497 -8.672 1.00 98.44 187 ALA A CA 1
ATOM 1428 C C . ALA A 1 187 ? 7.605 -6.973 -9.630 1.00 98.44 187 ALA A C 1
ATOM 1430 O O . ALA A 1 187 ? 7.411 -7.023 -10.836 1.00 98.44 187 ALA A O 1
ATOM 1431 N N . ILE A 1 188 ? 8.767 -6.539 -9.127 1.00 98.44 188 ILE A N 1
ATOM 1432 C CA . ILE A 1 188 ? 9.868 -6.039 -9.970 1.00 98.44 188 ILE A CA 1
ATOM 1433 C C . ILE A 1 188 ? 10.389 -7.129 -10.913 1.00 98.44 188 ILE A C 1
ATOM 1435 O O . ILE A 1 188 ? 10.656 -6.851 -12.078 1.00 98.44 188 ILE A O 1
ATOM 1439 N N . ASN A 1 189 ? 10.509 -8.374 -10.445 1.00 98.50 189 ASN A N 1
ATOM 1440 C CA . ASN A 1 189 ? 10.871 -9.491 -11.317 1.00 98.50 189 ASN A CA 1
ATOM 1441 C C . ASN A 1 189 ? 9.818 -9.707 -12.418 1.00 98.50 189 ASN A C 1
ATOM 1443 O O . ASN A 1 189 ? 10.186 -9.925 -13.568 1.00 98.50 189 ASN A O 1
ATOM 1447 N N . GLY A 1 190 ? 8.528 -9.604 -12.082 1.00 98.38 190 GLY A N 1
ATOM 1448 C CA . GLY A 1 190 ? 7.434 -9.671 -13.051 1.00 98.38 190 GLY A CA 1
ATOM 1449 C C . GLY A 1 190 ? 7.472 -8.534 -14.075 1.00 98.38 190 GLY A C 1
ATOM 1450 O O . GLY A 1 190 ? 7.302 -8.787 -15.262 1.00 98.38 190 GLY A O 1
ATOM 1451 N N . ILE A 1 191 ? 7.767 -7.304 -13.642 1.00 98.38 191 ILE A N 1
ATOM 1452 C CA . ILE A 1 191 ? 7.928 -6.143 -14.532 1.00 98.38 191 ILE A CA 1
ATOM 1453 C C . ILE A 1 191 ? 9.125 -6.343 -15.467 1.00 98.38 191 ILE A C 1
ATOM 1455 O O . ILE A 1 191 ? 8.993 -6.130 -16.666 1.00 98.38 191 ILE A O 1
ATOM 1459 N N . ASN A 1 192 ? 10.274 -6.802 -14.957 1.00 98.38 192 ASN A N 1
ATOM 1460 C CA . ASN A 1 192 ? 11.434 -7.107 -15.802 1.00 98.38 192 ASN A CA 1
ATOM 1461 C C . ASN A 1 192 ? 11.098 -8.168 -16.856 1.00 98.38 192 ASN A C 1
ATOM 1463 O O . ASN A 1 192 ? 11.359 -7.950 -18.031 1.00 98.38 192 ASN A O 1
ATOM 1467 N N . ALA A 1 193 ? 10.422 -9.251 -16.468 1.00 98.31 193 ALA A N 1
ATOM 1468 C CA . ALA A 1 193 ? 9.981 -10.265 -17.421 1.00 98.31 193 ALA A CA 1
ATOM 1469 C C . ALA A 1 193 ? 9.043 -9.678 -18.499 1.00 98.31 193 ALA A C 1
ATOM 1471 O O . ALA A 1 193 ? 9.217 -9.962 -19.680 1.00 98.31 193 ALA A O 1
ATOM 1472 N N . ARG A 1 194 ? 8.105 -8.789 -18.137 1.00 97.81 194 ARG A N 1
ATOM 1473 C CA . ARG A 1 194 ? 7.260 -8.071 -19.117 1.00 97.81 194 ARG A CA 1
ATOM 1474 C C . ARG A 1 194 ? 8.062 -7.159 -20.045 1.00 97.81 194 ARG A C 1
ATOM 1476 O O . ARG A 1 194 ? 7.714 -7.024 -21.217 1.00 97.81 194 ARG A O 1
ATOM 1483 N N . LEU A 1 195 ? 9.115 -6.517 -19.538 1.00 96.81 195 LEU A N 1
ATOM 1484 C CA . LEU A 1 195 ? 10.031 -5.706 -20.345 1.00 96.81 195 LEU A CA 1
ATOM 1485 C C . LEU A 1 195 ? 10.845 -6.560 -21.322 1.00 96.81 195 LEU A C 1
ATOM 1487 O O . LEU A 1 195 ? 11.129 -6.087 -22.419 1.00 96.81 195 LEU A O 1
ATOM 1491 N N . ASP A 1 196 ? 11.129 -7.810 -20.957 1.00 97.50 196 ASP A N 1
ATOM 1492 C CA . ASP A 1 196 ? 11.764 -8.813 -21.819 1.00 97.50 196 ASP A CA 1
ATOM 1493 C C . ASP A 1 196 ? 10.778 -9.459 -22.818 1.00 97.50 196 ASP A C 1
ATOM 1495 O O . ASP A 1 196 ? 11.174 -10.268 -23.656 1.00 97.50 196 ASP A O 1
ATOM 1499 N N . GLY A 1 197 ? 9.494 -9.081 -22.771 1.00 96.56 197 GLY A N 1
ATOM 1500 C CA . GLY A 1 197 ? 8.446 -9.558 -23.678 1.00 96.56 197 GLY A CA 1
ATOM 1501 C C . GLY A 1 197 ? 7.630 -10.744 -23.156 1.00 96.56 197 GLY A C 1
ATOM 1502 O O . GLY A 1 197 ? 6.755 -11.235 -23.870 1.00 96.56 197 GLY A O 1
ATOM 1503 N N . GLU A 1 198 ? 7.865 -11.193 -21.922 1.00 97.88 198 GLU A N 1
ATOM 1504 C CA . GLU A 1 198 ? 7.115 -12.291 -21.311 1.00 97.88 198 GLU A CA 1
ATOM 1505 C C . GLU A 1 198 ? 5.711 -11.855 -20.866 1.00 97.88 198 GLU A C 1
ATOM 1507 O O . GLU A 1 198 ? 5.500 -10.788 -20.279 1.00 97.88 198 GLU A O 1
ATOM 1512 N N . LEU A 1 199 ? 4.725 -12.728 -21.079 1.00 95.69 199 LEU A N 1
ATOM 1513 C CA . LEU A 1 199 ? 3.340 -12.490 -20.668 1.00 95.69 199 LEU A CA 1
ATOM 1514 C C . LEU A 1 199 ? 3.132 -12.882 -19.199 1.00 95.69 199 LEU A C 1
ATOM 1516 O O . LEU A 1 199 ? 2.644 -13.969 -18.889 1.00 95.69 199 LEU A O 1
ATOM 1520 N N . VAL A 1 200 ? 3.481 -11.980 -18.279 1.00 97.44 200 VAL A N 1
ATOM 1521 C CA . VAL A 1 200 ? 3.253 -12.174 -16.837 1.00 97.44 200 VAL A CA 1
ATOM 1522 C C . VAL A 1 200 ? 1.902 -11.578 -16.421 1.00 97.44 200 VAL A C 1
ATOM 1524 O O . VAL A 1 200 ? 1.750 -10.352 -16.448 1.00 97.44 200 VAL A O 1
ATOM 1527 N N . PRO A 1 201 ? 0.910 -12.380 -15.994 1.00 96.00 201 PRO A N 1
ATOM 1528 C CA . PRO A 1 201 ? -0.382 -11.854 -15.565 1.00 96.00 201 PRO A CA 1
ATOM 1529 C C . PRO A 1 201 ? -0.280 -11.139 -14.212 1.00 96.00 201 PRO A C 1
ATOM 1531 O O . PRO A 1 201 ? 0.490 -11.531 -13.335 1.00 96.00 201 PRO A O 1
ATOM 1534 N N . THR A 1 202 ? -1.100 -10.107 -14.015 1.00 96.62 202 THR A N 1
ATOM 1535 C CA . THR A 1 202 ? -1.271 -9.487 -12.694 1.00 96.62 202 THR A CA 1
ATOM 1536 C C . THR A 1 202 ? -2.005 -10.471 -11.771 1.00 96.62 202 THR A C 1
ATOM 1538 O O . THR A 1 202 ? -3.057 -10.988 -12.159 1.00 96.62 202 THR A O 1
ATOM 1541 N N . PRO A 1 203 ? -1.487 -10.759 -10.563 1.00 94.69 203 PRO A N 1
ATOM 1542 C CA . PRO A 1 203 ? -2.092 -11.740 -9.674 1.00 94.69 203 PRO A CA 1
ATOM 1543 C C . PRO A 1 203 ? -3.497 -11.313 -9.237 1.00 94.69 203 PRO A C 1
ATOM 1545 O O . PRO A 1 203 ? -3.750 -10.151 -8.913 1.00 94.69 203 PRO A O 1
ATOM 1548 N N . ILE A 1 204 ? -4.417 -12.279 -9.206 1.00 92.81 204 ILE A N 1
ATOM 1549 C CA . ILE A 1 204 ? -5.793 -12.064 -8.756 1.00 92.81 204 ILE A CA 1
ATOM 1550 C C . ILE A 1 204 ? -5.796 -12.041 -7.228 1.00 92.81 204 ILE A C 1
ATOM 1552 O O . ILE A 1 204 ? -5.435 -13.024 -6.581 1.00 92.81 204 ILE A O 1
ATOM 1556 N N . ILE A 1 205 ? -6.225 -10.922 -6.646 1.00 90.75 205 ILE A N 1
ATOM 1557 C CA . ILE A 1 205 ? -6.359 -10.789 -5.196 1.00 90.75 205 ILE A CA 1
ATOM 1558 C C . ILE A 1 205 ? -7.664 -11.486 -4.775 1.00 90.75 205 ILE A C 1
ATOM 1560 O O . ILE A 1 205 ? -8.737 -11.051 -5.204 1.00 90.75 205 ILE A O 1
ATOM 1564 N N . PRO A 1 206 ? -7.624 -12.536 -3.935 1.00 84.12 206 PRO A N 1
ATOM 1565 C CA . PRO A 1 206 ? -8.846 -13.141 -3.427 1.00 84.12 206 PRO A CA 1
ATOM 1566 C C . PRO A 1 206 ? -9.610 -12.131 -2.562 1.00 84.12 206 PRO A C 1
ATOM 1568 O O . PRO A 1 206 ? -9.012 -11.357 -1.803 1.00 84.12 206 PRO A O 1
ATOM 1571 N N . ALA A 1 207 ? -10.941 -12.140 -2.667 1.00 77.94 207 ALA A N 1
ATOM 1572 C CA . ALA A 1 207 ? -11.792 -11.357 -1.778 1.00 77.94 207 ALA A CA 1
ATOM 1573 C C . ALA A 1 207 ? -11.515 -11.771 -0.326 1.00 77.94 207 ALA A C 1
ATOM 1575 O O . ALA A 1 207 ? -11.430 -12.963 -0.026 1.00 77.94 207 ALA A O 1
ATOM 1576 N N . GLN A 1 208 ? -11.348 -10.799 0.574 1.00 67.81 208 GLN A N 1
ATOM 1577 C CA . GLN A 1 208 ? -11.143 -11.126 1.981 1.00 67.81 208 GLN A CA 1
ATOM 1578 C C . GLN A 1 208 ? -12.420 -11.773 2.534 1.00 67.81 208 GLN A C 1
ATOM 1580 O O . GLN A 1 208 ? -13.483 -11.158 2.436 1.00 67.81 208 GLN A O 1
ATOM 1585 N N . PRO A 1 209 ? -12.340 -12.966 3.147 1.00 54.84 209 PRO A N 1
ATOM 1586 C CA . PRO A 1 209 ? -13.524 -13.700 3.599 1.00 54.84 209 PRO A CA 1
ATOM 1587 C C . PRO A 1 209 ? -14.309 -12.971 4.701 1.00 54.84 209 PRO A C 1
ATOM 1589 O O . PRO A 1 209 ? -15.496 -13.227 4.870 1.00 54.84 209 PRO A O 1
ATOM 1592 N N . ASN A 1 210 ? -13.672 -12.032 5.412 1.00 57.50 210 ASN A N 1
ATOM 1593 C CA . ASN A 1 210 ? -14.234 -11.384 6.601 1.00 57.50 210 ASN A CA 1
ATOM 1594 C C . ASN A 1 210 ? -14.483 -9.876 6.443 1.00 57.50 210 ASN A C 1
ATOM 1596 O O . ASN A 1 210 ? -14.876 -9.222 7.410 1.00 57.50 210 ASN A O 1
ATOM 1600 N N . ARG A 1 211 ? -14.263 -9.292 5.256 1.00 57.28 211 ARG A N 1
ATOM 1601 C CA . ARG A 1 211 ? -14.611 -7.883 5.036 1.00 57.28 211 ARG A CA 1
ATOM 1602 C C . ARG A 1 211 ? -16.096 -7.818 4.702 1.00 57.28 211 ARG A C 1
ATOM 1604 O O . ARG A 1 211 ? -16.489 -8.122 3.581 1.00 57.28 211 ARG A O 1
ATOM 1611 N N . ALA A 1 212 ? -16.915 -7.450 5.687 1.00 57.41 212 ALA A N 1
ATOM 1612 C CA . ALA A 1 212 ? -18.294 -7.062 5.422 1.00 57.41 212 ALA A CA 1
ATOM 1613 C C . ALA A 1 212 ? -18.272 -5.965 4.346 1.00 57.41 212 ALA A C 1
ATOM 1615 O O . ALA A 1 212 ? -17.595 -4.950 4.523 1.00 57.41 212 ALA A O 1
ATOM 1616 N N . GLU A 1 213 ? -18.933 -6.219 3.213 1.00 61.75 213 GLU A N 1
ATOM 1617 C CA . GLU A 1 213 ? -19.012 -5.280 2.091 1.00 61.75 213 GLU A CA 1
ATOM 1618 C C . GLU A 1 213 ? -19.503 -3.937 2.639 1.00 61.75 213 GLU A C 1
ATOM 1620 O O . GLU A 1 213 ? -20.528 -3.866 3.325 1.00 61.75 213 GLU A O 1
ATOM 1625 N N . THR A 1 214 ? -18.731 -2.872 2.424 1.00 64.12 214 THR A N 1
ATOM 1626 C CA . THR A 1 214 ? -19.144 -1.556 2.916 1.00 64.12 214 THR A CA 1
ATOM 1627 C C . THR A 1 214 ? -20.411 -1.125 2.176 1.00 64.12 214 THR A C 1
ATOM 1629 O O . THR A 1 214 ? -20.602 -1.475 1.010 1.00 64.12 214 THR A O 1
ATOM 1632 N N . LEU A 1 215 ? -21.292 -0.342 2.815 1.00 59.00 215 LEU A N 1
ATOM 1633 C CA . LEU A 1 215 ? -22.529 0.127 2.170 1.00 59.00 215 LEU A CA 1
ATOM 1634 C C . LEU A 1 215 ? -22.234 0.836 0.835 1.00 59.00 215 LEU A C 1
ATOM 1636 O O . LEU A 1 215 ? -22.977 0.676 -0.127 1.00 59.00 215 LEU A O 1
ATOM 1640 N N . SER A 1 216 ? -21.115 1.560 0.757 1.00 65.38 216 SER A N 1
ATOM 1641 C CA . SER A 1 216 ? -20.639 2.226 -0.457 1.00 65.38 216 SER A CA 1
ATOM 1642 C C . SER A 1 216 ? -20.210 1.248 -1.556 1.00 65.38 216 SER A C 1
ATOM 1644 O O . SER A 1 216 ? -20.526 1.477 -2.722 1.00 65.38 216 SER A O 1
ATOM 1646 N N . GLU A 1 217 ? -19.529 0.150 -1.217 1.00 68.25 217 GLU A N 1
ATOM 1647 C CA . GLU A 1 217 ? -19.178 -0.910 -2.177 1.00 68.25 217 GLU A CA 1
ATOM 1648 C C . GLU A 1 217 ? -20.423 -1.652 -2.662 1.00 68.25 217 GLU A C 1
ATOM 1650 O O . GLU A 1 217 ? -20.588 -1.829 -3.869 1.00 68.25 217 GLU A O 1
ATOM 1655 N N . ALA A 1 218 ? -21.341 -1.987 -1.751 1.00 71.44 218 ALA A N 1
ATOM 1656 C CA . ALA A 1 218 ? -22.628 -2.584 -2.093 1.00 71.44 218 ALA A CA 1
ATOM 1657 C C . ALA A 1 218 ? -23.448 -1.657 -3.009 1.00 71.44 218 ALA A C 1
ATOM 1659 O O . ALA A 1 218 ? -24.054 -2.108 -3.981 1.00 71.44 218 ALA A O 1
ATOM 1660 N N . MET A 1 219 ? -23.424 -0.344 -2.752 1.00 73.75 219 MET A N 1
ATOM 1661 C CA . MET A 1 219 ? -24.115 0.653 -3.569 1.00 73.75 219 MET A CA 1
ATOM 1662 C C . MET A 1 219 ? -23.451 0.841 -4.938 1.00 73.75 219 MET A C 1
ATOM 1664 O O . MET A 1 219 ? -24.160 0.920 -5.938 1.00 73.75 219 MET A O 1
ATOM 1668 N N . ARG A 1 220 ? -22.113 0.828 -5.027 1.00 74.56 220 ARG A N 1
ATOM 1669 C CA . ARG A 1 220 ? -21.395 0.842 -6.314 1.00 74.56 220 ARG A CA 1
ATOM 1670 C C . ARG A 1 220 ? -21.719 -0.403 -7.137 1.00 74.56 220 ARG A C 1
ATOM 1672 O O . ARG A 1 220 ? -22.054 -0.293 -8.309 1.00 74.56 220 ARG A O 1
ATOM 1679 N N . ARG A 1 221 ? -21.717 -1.572 -6.500 1.00 72.50 221 ARG A N 1
ATOM 1680 C CA . ARG A 1 221 ? -22.061 -2.855 -7.120 1.00 72.50 221 ARG A CA 1
ATOM 1681 C C . ARG A 1 221 ? -23.522 -2.913 -7.581 1.00 72.50 221 ARG A C 1
ATOM 1683 O O . ARG A 1 221 ? -23.831 -3.526 -8.604 1.00 72.50 221 ARG A O 1
ATOM 1690 N N . TRP A 1 222 ? -24.419 -2.246 -6.856 1.00 74.31 222 TRP A N 1
ATOM 1691 C CA . TRP A 1 222 ? -25.803 -2.036 -7.276 1.00 74.31 222 TRP A CA 1
ATOM 1692 C C . TRP A 1 222 ? -25.901 -1.115 -8.501 1.00 74.31 222 TRP A C 1
ATOM 1694 O O . TRP A 1 222 ? -26.602 -1.459 -9.451 1.00 74.31 222 TRP A O 1
ATOM 1704 N N . VAL A 1 223 ? -25.151 -0.006 -8.531 1.00 83.69 223 VAL A N 1
ATOM 1705 C CA . VAL A 1 223 ? -25.072 0.909 -9.690 1.00 83.69 223 VAL A CA 1
ATOM 1706 C C . VAL A 1 223 ? -24.482 0.217 -10.925 1.00 83.69 223 VAL A C 1
ATOM 1708 O O . VAL A 1 223 ? -24.968 0.422 -12.033 1.00 83.69 223 VAL A O 1
ATOM 1711 N N . GLU A 1 224 ? -23.489 -0.652 -10.743 1.00 81.12 224 GLU A N 1
ATOM 1712 C CA . GLU A 1 224 ? -22.865 -1.459 -11.802 1.00 81.12 224 GLU A CA 1
ATOM 1713 C C . GLU A 1 224 ? -23.759 -2.626 -12.282 1.00 81.12 224 GLU A C 1
ATOM 1715 O O . GLU A 1 224 ? -23.366 -3.400 -13.153 1.00 81.12 224 GLU A O 1
ATOM 1720 N N . GLY A 1 225 ? -24.983 -2.756 -11.752 1.00 62.22 225 GLY A N 1
ATOM 1721 C CA . GLY A 1 225 ? -25.989 -3.704 -12.235 1.00 62.22 225 GLY A CA 1
ATOM 1722 C C . GLY A 1 225 ? -25.791 -5.152 -11.777 1.00 62.22 225 GLY A C 1
ATOM 1723 O O . GLY A 1 225 ? -26.422 -6.059 -12.318 1.00 62.22 225 GLY A O 1
ATOM 1724 N N . ALA A 1 226 ? -24.956 -5.406 -10.767 1.00 57.47 226 ALA A N 1
ATOM 1725 C CA . ALA A 1 226 ? -24.618 -6.766 -10.341 1.00 57.47 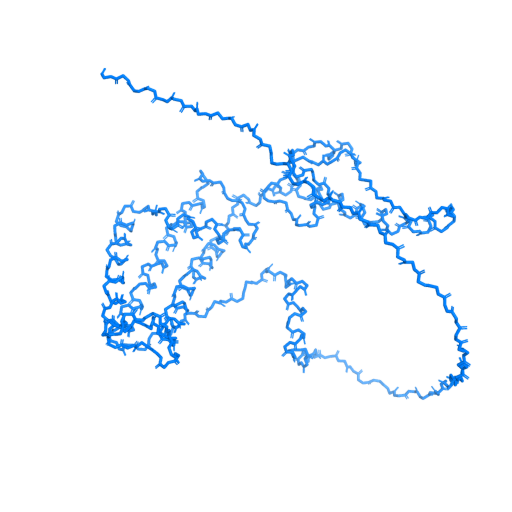226 ALA A CA 1
ATOM 1726 C C . ALA A 1 226 ? -25.670 -7.445 -9.432 1.00 57.47 226 ALA A C 1
ATOM 1728 O O . ALA A 1 226 ? -25.464 -8.577 -8.987 1.00 57.47 226 ALA A O 1
ATOM 1729 N N . VAL A 1 227 ? -26.820 -6.815 -9.164 1.00 51.06 227 VAL A N 1
ATOM 1730 C CA . VAL A 1 227 ? -27.882 -7.401 -8.326 1.00 51.06 227 VAL A CA 1
ATOM 1731 C C . VAL A 1 227 ? -28.970 -8.007 -9.206 1.00 51.06 227 VAL A C 1
ATOM 1733 O O . VAL A 1 227 ? -29.993 -7.393 -9.495 1.00 51.06 227 VAL A O 1
ATOM 1736 N N . GLY A 1 228 ? -28.740 -9.243 -9.646 1.00 46.81 228 GLY A N 1
ATOM 1737 C CA . GLY A 1 228 ? -29.727 -9.967 -10.445 1.00 46.81 228 GLY A CA 1
ATOM 1738 C C . GLY A 1 228 ? -29.445 -11.446 -10.663 1.00 46.81 228 GLY A C 1
ATOM 1739 O O . GLY A 1 228 ? -29.883 -11.977 -11.679 1.00 46.81 228 GLY A O 1
ATOM 1740 N N . ARG A 1 229 ? -28.691 -12.127 -9.783 1.00 42.62 229 ARG A N 1
ATOM 1741 C CA . ARG A 1 229 ? -28.530 -13.591 -9.878 1.00 42.62 229 ARG A CA 1
ATOM 1742 C C . ARG A 1 229 ? -28.035 -14.280 -8.597 1.00 42.62 229 ARG A C 1
ATOM 1744 O O . ARG A 1 229 ? -27.224 -15.192 -8.662 1.00 42.62 229 ARG A O 1
ATOM 1751 N N . HIS A 1 230 ? -28.562 -13.910 -7.430 1.00 43.44 230 HIS A N 1
ATOM 1752 C CA . HIS A 1 230 ? -28.573 -14.854 -6.306 1.00 43.44 230 HIS A CA 1
ATOM 1753 C C . HIS A 1 230 ? -29.867 -15.666 -6.372 1.00 43.44 230 HIS A C 1
ATOM 1755 O O . HIS A 1 230 ? -30.929 -15.231 -5.934 1.00 43.44 230 HIS A O 1
ATOM 1761 N N . VAL A 1 231 ? -29.778 -16.845 -6.988 1.00 41.47 231 VAL A N 1
ATOM 1762 C CA . VAL A 1 231 ? -30.799 -17.885 -6.857 1.00 41.47 231 VAL A CA 1
ATOM 1763 C C . VAL A 1 231 ? -30.602 -18.498 -5.476 1.00 41.47 231 VAL A C 1
ATOM 1765 O O . VAL A 1 231 ? -29.715 -19.324 -5.289 1.00 41.47 231 VAL A O 1
ATOM 1768 N N . SER A 1 232 ? -31.399 -18.078 -4.495 1.00 37.88 232 SER A N 1
ATOM 1769 C CA . SER A 1 232 ? -31.575 -18.880 -3.284 1.00 37.88 232 SER A CA 1
ATOM 1770 C C . SER A 1 232 ? -32.301 -20.174 -3.676 1.00 37.88 232 SER A C 1
ATOM 1772 O O . SER A 1 232 ? -33.402 -20.099 -4.233 1.00 37.88 232 SER A O 1
ATOM 1774 N N . PRO A 1 233 ? -31.731 -21.365 -3.429 1.00 41.56 233 PRO A N 1
ATOM 1775 C CA . PRO A 1 233 ? -32.421 -22.616 -3.680 1.00 41.56 233 PRO A CA 1
ATOM 1776 C C . PRO A 1 233 ? -33.417 -22.845 -2.541 1.00 41.56 233 PRO A C 1
ATOM 1778 O O . PRO A 1 233 ? -33.040 -23.232 -1.441 1.00 41.56 233 PRO A O 1
ATOM 1781 N N . GLY A 1 234 ? -34.696 -22.573 -2.797 1.00 47.09 234 GLY A N 1
ATOM 1782 C CA . GLY A 1 234 ? -35.776 -22.931 -1.876 1.00 47.09 234 GLY A CA 1
ATOM 1783 C C . GLY A 1 234 ? -36.770 -21.808 -1.620 1.00 47.09 234 GLY A C 1
ATOM 1784 O O . GLY A 1 234 ? -36.818 -21.251 -0.532 1.00 47.09 234 GLY A O 1
ATOM 1785 N N . ALA A 1 235 ? -37.611 -21.504 -2.606 1.00 36.97 235 ALA A N 1
ATOM 1786 C CA . ALA A 1 235 ? -38.872 -20.818 -2.350 1.00 36.97 235 ALA A CA 1
ATOM 1787 C C . ALA A 1 235 ? -39.972 -21.492 -3.172 1.00 36.97 235 ALA A C 1
ATOM 1789 O O . ALA A 1 235 ? -40.131 -21.280 -4.375 1.00 36.97 235 ALA A O 1
ATOM 1790 N N . THR A 1 236 ? -40.688 -22.376 -2.491 1.00 41.69 236 THR A N 1
ATOM 1791 C CA . THR A 1 236 ? -41.894 -23.066 -2.933 1.00 41.69 236 THR A CA 1
ATOM 1792 C C . THR A 1 236 ? -42.919 -22.039 -3.418 1.00 41.69 236 THR A C 1
ATOM 1794 O O . THR A 1 236 ? -43.274 -21.108 -2.696 1.00 41.69 236 THR A O 1
ATOM 1797 N N . ARG A 1 237 ? -43.400 -22.199 -4.656 1.00 42.66 237 ARG A N 1
ATOM 1798 C CA . ARG A 1 237 ? -44.509 -21.407 -5.206 1.00 42.66 237 ARG A CA 1
ATOM 1799 C C . ARG A 1 237 ? -45.771 -21.649 -4.380 1.00 42.66 237 ARG A C 1
ATOM 1801 O O . ARG A 1 237 ? -46.227 -22.785 -4.295 1.00 42.66 237 ARG A O 1
ATOM 1808 N N . LEU A 1 238 ? -46.391 -20.576 -3.896 1.00 40.47 238 LEU A N 1
ATOM 1809 C CA . LEU A 1 238 ? -47.815 -20.555 -3.556 1.00 40.47 238 LEU A CA 1
ATOM 1810 C C . LEU A 1 238 ? -48.536 -19.454 -4.352 1.00 40.47 238 LEU A C 1
ATOM 1812 O O . LEU A 1 238 ? -47.909 -18.469 -4.751 1.00 40.47 238 LEU A O 1
ATOM 1816 N N . PRO A 1 239 ? -49.823 -19.666 -4.681 1.00 50.56 239 PRO A N 1
ATOM 1817 C CA . PRO A 1 239 ? -50.465 -19.027 -5.817 1.00 50.56 239 PRO A CA 1
ATOM 1818 C C . PRO A 1 239 ? -51.059 -17.649 -5.513 1.00 50.56 239 PRO A C 1
ATOM 1820 O O . PRO A 1 239 ? -51.436 -17.311 -4.394 1.00 50.56 239 PRO A O 1
ATOM 1823 N N . LYS A 1 240 ? -51.177 -16.896 -6.611 1.00 43.06 240 LYS A N 1
ATOM 1824 C CA . LYS A 1 240 ? -51.846 -15.605 -6.782 1.00 43.06 240 LYS A CA 1
ATOM 1825 C C . LYS A 1 240 ? -53.179 -15.522 -6.034 1.00 43.06 240 LYS A C 1
ATOM 1827 O O . LYS A 1 240 ? -54.063 -16.351 -6.245 1.00 43.06 240 LYS A O 1
ATOM 1832 N N . ARG A 1 241 ? -53.377 -14.418 -5.313 1.00 36.97 241 ARG A N 1
ATOM 1833 C CA . ARG A 1 241 ? -54.709 -13.897 -5.006 1.00 36.97 241 ARG A CA 1
ATOM 1834 C C . ARG A 1 241 ? -54.783 -12.419 -5.378 1.00 36.97 241 ARG A C 1
ATOM 1836 O O . ARG A 1 241 ? -54.002 -11.595 -4.922 1.00 36.97 241 ARG A O 1
ATOM 1843 N N . SER A 1 242 ? -55.706 -12.159 -6.288 1.00 39.69 242 SER A N 1
ATOM 1844 C CA . SER A 1 242 ? -56.144 -10.882 -6.831 1.00 39.69 242 SER A CA 1
ATOM 1845 C C . SER A 1 242 ? -56.954 -10.071 -5.818 1.00 39.69 242 SER A C 1
ATOM 1847 O O . SER A 1 242 ? -57.871 -10.629 -5.221 1.00 39.69 242 SER A O 1
ATOM 1849 N N . ALA A 1 243 ? -56.708 -8.762 -5.734 1.00 39.44 243 ALA A N 1
ATOM 1850 C CA . ALA A 1 243 ? -57.749 -7.726 -5.767 1.00 39.44 243 ALA A CA 1
ATOM 1851 C C . ALA A 1 243 ? -57.110 -6.323 -5.908 1.00 39.44 243 ALA A C 1
ATOM 1853 O O . ALA A 1 243 ? -56.041 -6.094 -5.343 1.00 39.44 243 ALA A O 1
ATOM 1854 N N . PRO A 1 244 ? -57.737 -5.398 -6.658 1.00 46.62 244 PRO A N 1
ATOM 1855 C CA . PRO A 1 244 ? -57.209 -4.067 -6.938 1.00 46.62 244 PRO A CA 1
ATOM 1856 C C . PRO A 1 244 ? -57.709 -3.030 -5.920 1.00 46.62 244 PRO A C 1
ATOM 1858 O O . PRO A 1 244 ? -58.884 -3.027 -5.564 1.00 46.62 244 PRO A O 1
ATOM 1861 N N . PHE A 1 245 ? -56.848 -2.092 -5.522 1.00 32.78 245 PHE A N 1
ATOM 1862 C CA . PHE A 1 245 ? -57.284 -0.808 -4.969 1.00 32.78 245 PHE A CA 1
ATOM 1863 C C . PHE A 1 245 ? -56.766 0.312 -5.872 1.00 32.78 245 PHE A C 1
ATOM 1865 O O . PHE A 1 245 ? -55.568 0.557 -5.982 1.00 32.78 245 PHE A O 1
ATOM 1872 N N . SER A 1 246 ? -57.715 0.932 -6.567 1.00 31.42 246 SER A N 1
ATOM 1873 C CA . SER A 1 246 ? -57.575 2.162 -7.336 1.00 31.42 246 SER A CA 1
ATOM 1874 C C . SER A 1 246 ? -57.880 3.331 -6.402 1.00 31.42 246 SER A C 1
ATOM 1876 O O . SER A 1 246 ? -58.930 3.335 -5.761 1.00 31.42 246 SER A O 1
ATOM 1878 N N . VAL A 1 247 ? -56.986 4.319 -6.332 1.00 34.22 247 VAL A N 1
ATOM 1879 C CA . VAL A 1 247 ? -57.325 5.671 -5.876 1.00 34.22 247 VAL A CA 1
ATOM 1880 C C . VAL A 1 247 ? -56.670 6.661 -6.833 1.00 34.22 247 VAL A C 1
ATOM 1882 O O . VAL A 1 247 ? -55.447 6.729 -6.949 1.00 34.22 247 VAL A O 1
ATOM 1885 N N . SER A 1 248 ? -57.523 7.384 -7.553 1.00 29.08 248 SER A N 1
ATOM 1886 C CA . SER A 1 248 ? -57.190 8.449 -8.494 1.00 29.08 248 SER A CA 1
ATOM 1887 C C . SER A 1 248 ? -56.552 9.651 -7.797 1.00 29.08 248 SER A C 1
ATOM 1889 O O . SER A 1 248 ? -57.078 10.153 -6.807 1.00 29.08 248 SER A O 1
ATOM 1891 N N . PHE A 1 249 ? -55.470 10.167 -8.379 1.00 29.91 249 PHE A N 1
ATOM 1892 C CA . PHE A 1 249 ? -54.956 11.509 -8.110 1.00 29.91 249 PHE A CA 1
ATOM 1893 C C . PHE A 1 249 ? -55.556 12.470 -9.139 1.00 29.91 249 PHE A C 1
ATOM 1895 O O . PHE A 1 249 ? -55.345 12.300 -10.339 1.00 29.91 249 PHE A O 1
ATOM 1902 N N . SER A 1 250 ? -56.308 13.466 -8.672 1.00 30.45 250 SER A N 1
ATOM 1903 C CA . SER A 1 250 ? -56.786 14.569 -9.505 1.00 30.45 250 SER A CA 1
ATOM 1904 C C . SER A 1 250 ? -55.895 15.789 -9.291 1.00 30.45 250 SER A C 1
ATOM 1906 O O . SER A 1 250 ? -55.608 16.172 -8.155 1.00 30.45 250 SER A O 1
ATOM 1908 N N . CYS A 1 251 ? -55.442 16.375 -10.398 1.00 28.53 251 CYS A N 1
ATOM 1909 C CA . CYS A 1 251 ? -54.683 17.615 -10.450 1.00 28.53 251 CYS A CA 1
ATOM 1910 C C . CYS A 1 251 ? -55.475 18.790 -9.862 1.00 28.53 251 CYS A C 1
ATOM 1912 O O . CYS A 1 251 ? -56.628 19.011 -10.223 1.00 28.53 251 CYS A O 1
ATOM 1914 N N . MET A 1 252 ? -54.800 19.631 -9.080 1.00 30.08 252 MET A N 1
ATOM 1915 C CA . MET A 1 252 ? -55.169 21.038 -8.953 1.00 30.08 252 MET A CA 1
ATOM 1916 C C . MET A 1 252 ? -53.896 21.881 -9.014 1.00 30.08 252 MET A C 1
ATOM 1918 O O . MET A 1 252 ? -53.061 21.857 -8.113 1.00 30.08 252 MET A O 1
ATOM 1922 N N . ALA A 1 253 ? -53.738 22.583 -10.134 1.00 33.38 253 ALA A N 1
ATOM 1923 C CA . ALA A 1 253 ? -52.788 23.668 -10.293 1.00 33.38 253 ALA A CA 1
ATOM 1924 C C . ALA A 1 253 ? -53.423 24.951 -9.742 1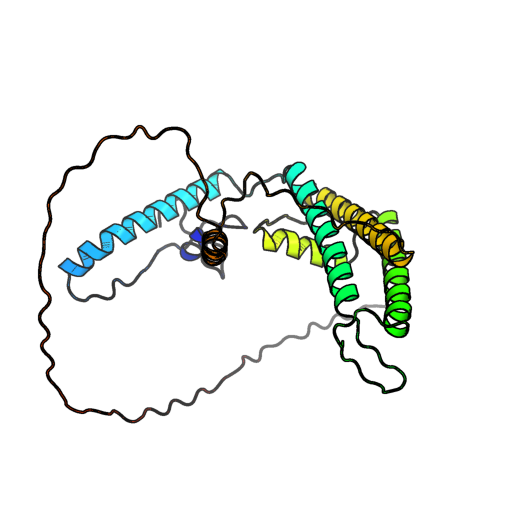.00 33.38 253 ALA A C 1
ATOM 1926 O O . ALA A 1 253 ? -54.536 25.294 -10.136 1.00 33.38 253 ALA A O 1
ATOM 1927 N N . ILE A 1 254 ? -52.706 25.677 -8.884 1.00 35.59 254 ILE A N 1
ATOM 1928 C CA . ILE A 1 254 ? -52.944 27.100 -8.633 1.00 35.59 254 ILE A CA 1
ATOM 1929 C C . ILE A 1 254 ? -51.595 27.814 -8.677 1.00 35.59 254 ILE A C 1
ATOM 1931 O O . ILE A 1 254 ? -50.590 27.357 -8.136 1.00 35.59 254 ILE A O 1
ATOM 1935 N N . SER A 1 255 ? -51.618 28.918 -9.408 1.00 33.00 255 SER A N 1
ATOM 1936 C CA . SER A 1 255 ? -50.504 29.751 -9.821 1.00 33.00 255 SER A CA 1
ATOM 1937 C C . SER A 1 255 ? -50.205 30.863 -8.803 1.00 33.00 255 SER A C 1
ATOM 1939 O O . SER A 1 255 ? -51.113 31.373 -8.156 1.00 33.00 255 SER A O 1
ATOM 1941 N N . ASN A 1 256 ? -48.936 31.283 -8.798 1.00 32.72 256 ASN A N 1
ATOM 1942 C CA . ASN A 1 256 ? -48.423 32.645 -8.593 1.00 32.72 256 ASN A CA 1
ATOM 1943 C C . ASN A 1 256 ? -48.550 33.342 -7.215 1.00 32.72 256 ASN A C 1
ATOM 1945 O O . ASN A 1 256 ? -49.626 33.745 -6.795 1.00 32.72 256 ASN A O 1
ATOM 1949 N N . SER A 1 257 ? -47.412 33.682 -6.592 1.00 36.78 257 SER A N 1
ATOM 1950 C CA . SER A 1 257 ? -46.932 35.081 -6.531 1.00 36.78 257 SER A CA 1
ATOM 1951 C C . SER A 1 257 ? -45.681 35.240 -5.641 1.00 36.78 257 SER A C 1
ATOM 1953 O O . SER A 1 257 ? -45.632 34.802 -4.499 1.00 36.78 257 SER A O 1
ATOM 1955 N N . GLY A 1 258 ? -44.664 35.878 -6.226 1.00 35.22 258 GLY A N 1
ATOM 1956 C CA . GLY A 1 258 ? -43.646 36.760 -5.639 1.00 35.22 258 GLY A CA 1
ATOM 1957 C C . GLY A 1 258 ? -43.201 36.637 -4.174 1.00 35.22 258 GLY A C 1
ATOM 1958 O O . GLY A 1 258 ? -43.948 36.955 -3.255 1.00 35.22 258 GLY A O 1
ATOM 1959 N N . ARG A 1 259 ? -41.884 36.462 -3.990 1.00 38.47 259 ARG A N 1
ATOM 1960 C CA . ARG A 1 259 ? -41.011 37.440 -3.299 1.00 38.47 259 ARG A CA 1
ATOM 1961 C C . ARG A 1 259 ? -39.540 37.028 -3.412 1.00 38.47 259 ARG A C 1
ATOM 1963 O O . ARG A 1 259 ? -39.136 35.979 -2.927 1.00 38.47 259 ARG A O 1
ATOM 1970 N N . LEU A 1 260 ? -38.744 37.893 -4.037 1.00 43.59 260 LEU A N 1
ATOM 1971 C CA . LEU A 1 260 ? -37.282 37.896 -3.951 1.00 43.59 260 LEU A CA 1
ATOM 1972 C C . LEU A 1 260 ? -36.854 38.492 -2.603 1.00 43.59 260 LEU A C 1
ATOM 1974 O O . LEU A 1 260 ? -37.384 39.538 -2.224 1.00 43.59 260 LEU A O 1
ATOM 1978 N N . PRO A 1 261 ? -35.817 37.943 -1.959 1.00 54.28 261 PRO A N 1
ATOM 1979 C CA . PRO A 1 261 ? -34.915 38.752 -1.153 1.00 54.28 261 PRO A CA 1
ATOM 1980 C C . PRO A 1 261 ? -33.530 38.863 -1.819 1.00 54.28 261 PRO A C 1
ATOM 1982 O O . PRO A 1 261 ? -32.877 37.865 -2.116 1.00 54.28 261 PRO A O 1
ATOM 1985 N N . LYS A 1 262 ? -33.073 40.103 -2.043 1.00 48.50 262 LYS A N 1
ATOM 1986 C CA . LYS A 1 262 ? -31.642 40.462 -2.149 1.00 48.50 262 LYS A CA 1
ATOM 1987 C C . LYS A 1 262 ? -31.121 40.835 -0.736 1.00 48.50 262 LYS A C 1
ATOM 1989 O O . LYS A 1 262 ? -31.923 40.938 0.187 1.00 48.50 262 LYS A O 1
ATOM 1994 N N . PRO A 1 263 ? -29.844 41.214 -0.576 1.00 50.84 263 PRO A N 1
ATOM 1995 C CA . PRO A 1 263 ? -28.670 40.358 -0.454 1.00 50.84 263 PRO A CA 1
ATOM 1996 C C . PRO A 1 263 ? -28.043 40.506 0.952 1.00 50.84 263 PRO A C 1
ATOM 1998 O O . PRO A 1 263 ? -28.245 41.516 1.620 1.00 50.84 263 PRO A O 1
ATOM 2001 N N . MET A 1 264 ? -27.208 39.564 1.394 1.00 40.94 264 MET A N 1
ATOM 2002 C CA . MET A 1 264 ? -26.250 39.854 2.469 1.00 40.94 264 MET A CA 1
ATOM 2003 C C . MET A 1 264 ? -24.834 39.560 1.995 1.00 40.94 264 MET A C 1
ATOM 2005 O O . MET A 1 264 ? -24.460 38.420 1.734 1.00 40.94 264 MET A O 1
ATOM 2009 N N . ALA A 1 265 ? -24.074 40.644 1.862 1.00 43.50 265 ALA A N 1
ATOM 2010 C CA . ALA A 1 265 ? -22.632 40.638 1.756 1.00 43.50 265 ALA A CA 1
ATOM 2011 C C . ALA A 1 265 ? -22.047 40.150 3.088 1.00 43.50 265 ALA A C 1
ATOM 2013 O O . ALA A 1 265 ? -22.298 40.742 4.135 1.00 43.50 265 ALA A O 1
ATOM 2014 N N . GLY A 1 266 ? -21.268 39.073 3.038 1.00 37.72 266 GLY A N 1
ATOM 2015 C CA . GLY A 1 266 ? -20.487 38.573 4.162 1.00 37.72 266 GLY A CA 1
ATOM 2016 C C . GLY A 1 266 ? -19.056 38.344 3.707 1.00 37.72 266 GLY A C 1
ATOM 2017 O O . GLY A 1 266 ? -18.753 37.326 3.092 1.00 37.72 266 GLY A O 1
ATOM 2018 N N . SER A 1 267 ? -18.191 39.318 3.978 1.00 35.97 267 SER A N 1
ATOM 2019 C CA . SER A 1 267 ? -16.745 39.226 3.789 1.00 35.97 267 SER A CA 1
ATOM 2020 C C . SER A 1 267 ? -16.175 38.068 4.610 1.00 35.97 267 SER A C 1
ATOM 2022 O O . SER A 1 267 ? -16.260 38.077 5.836 1.00 35.97 267 SER A O 1
ATOM 2024 N N . PHE A 1 268 ? -15.554 37.094 3.948 1.00 31.86 268 PHE A N 1
ATOM 2025 C CA . PHE A 1 268 ? -14.787 36.040 4.608 1.00 31.86 268 PHE A CA 1
ATOM 2026 C C . PHE A 1 268 ? -13.310 36.453 4.645 1.00 31.86 268 PHE A C 1
ATOM 2028 O O . PHE A 1 268 ? -12.586 36.345 3.658 1.00 31.86 268 PHE A O 1
ATOM 2035 N N . ALA A 1 269 ? -12.868 36.978 5.789 1.00 34.00 269 ALA A N 1
ATOM 2036 C CA . ALA A 1 269 ? -11.460 37.232 6.068 1.00 34.00 269 ALA A CA 1
ATOM 2037 C C . ALA A 1 269 ? -10.820 35.946 6.610 1.00 34.00 269 ALA A C 1
ATOM 2039 O O . ALA A 1 269 ? -11.057 35.545 7.749 1.00 34.00 269 ALA A O 1
ATOM 2040 N N . MET A 1 270 ? -10.002 35.290 5.789 1.00 31.83 270 MET A N 1
ATOM 2041 C CA . MET A 1 270 ? -9.236 34.108 6.179 1.00 31.83 270 MET A CA 1
ATOM 2042 C C . MET A 1 270 ? -7.979 34.557 6.944 1.00 31.83 270 MET A C 1
ATOM 2044 O O . MET A 1 270 ? -6.987 34.988 6.358 1.00 31.83 270 MET A O 1
ATOM 2048 N N . ARG A 1 271 ? -8.037 34.511 8.280 1.00 31.88 271 ARG A N 1
ATOM 2049 C CA . ARG A 1 271 ? -6.912 34.823 9.173 1.00 31.88 271 ARG A CA 1
ATOM 2050 C C . ARG A 1 271 ? -6.181 33.527 9.528 1.00 31.88 271 ARG A C 1
ATOM 2052 O O . ARG A 1 271 ? -6.665 32.741 10.334 1.00 31.88 271 ARG A O 1
ATOM 2059 N N . TRP A 1 272 ? -5.018 33.313 8.921 1.00 34.50 272 TRP A N 1
ATOM 2060 C CA . TRP A 1 272 ? -4.109 32.218 9.269 1.00 34.50 272 TRP A CA 1
ATOM 2061 C C . TRP A 1 272 ? -3.443 32.463 10.635 1.00 34.50 272 TRP A C 1
ATOM 2063 O O . TRP A 1 272 ? -2.963 33.577 10.879 1.00 34.50 272 TRP A O 1
ATOM 2073 N N . PRO A 1 273 ? -3.350 31.457 11.523 1.00 46.97 273 PRO A N 1
ATOM 2074 C CA . PRO A 1 273 ? -2.558 31.573 12.738 1.00 46.97 273 PRO A CA 1
ATOM 2075 C C . PRO A 1 273 ? -1.055 31.526 12.419 1.00 46.97 273 PRO A C 1
ATOM 2077 O O . PRO A 1 273 ? -0.524 30.537 11.920 1.00 46.97 273 PRO A O 1
ATOM 2080 N N . LYS A 1 274 ? -0.354 32.618 12.747 1.00 43.88 274 LYS A N 1
ATOM 2081 C CA . LYS A 1 274 ? 1.102 32.645 12.923 1.00 43.88 274 LYS A CA 1
ATOM 2082 C C . LYS A 1 274 ? 1.434 32.185 14.346 1.00 43.88 274 LYS A C 1
ATOM 2084 O O . LYS A 1 274 ? 1.244 32.947 15.287 1.00 43.88 274 LYS A O 1
ATOM 2089 N N . SER A 1 275 ? 2.017 31.002 14.490 1.00 39.91 275 SER A N 1
ATOM 2090 C CA . SER A 1 275 ? 2.873 30.647 15.632 1.00 39.91 275 SER A CA 1
ATOM 2091 C C . SER A 1 275 ? 3.810 29.521 15.185 1.00 39.91 275 SER A C 1
ATOM 2093 O O . SER A 1 275 ? 3.352 28.439 14.851 1.00 39.91 275 SER A O 1
ATOM 2095 N N . GLN A 1 276 ? 5.072 29.825 14.875 1.00 40.38 276 GLN A N 1
ATOM 2096 C CA . GLN A 1 276 ? 6.203 29.887 15.816 1.00 40.38 276 GLN A CA 1
ATOM 2097 C C . GLN A 1 276 ? 6.627 28.502 16.347 1.00 40.38 276 GLN A C 1
ATOM 2099 O O . GLN A 1 276 ? 5.987 27.973 17.245 1.00 40.38 276 GLN A O 1
ATOM 2104 N N . ARG A 1 277 ? 7.789 27.992 15.907 1.00 41.31 277 ARG A N 1
ATOM 2105 C CA . ARG A 1 277 ? 9.071 28.008 16.656 1.00 41.31 277 ARG A CA 1
ATOM 2106 C C . ARG A 1 277 ? 10.119 27.176 15.911 1.00 41.31 277 ARG A C 1
ATOM 2108 O O . ARG A 1 277 ? 9.955 25.984 15.701 1.00 41.31 277 ARG A O 1
ATOM 2115 N N . ARG A 1 278 ? 11.213 27.837 15.524 1.00 36.47 278 ARG A N 1
ATOM 2116 C CA . ARG A 1 278 ? 12.463 27.190 15.113 1.00 36.47 278 ARG A CA 1
ATOM 2117 C C . ARG A 1 278 ? 13.146 26.656 16.371 1.00 36.47 278 ARG A C 1
ATOM 2119 O O . ARG A 1 278 ? 13.544 27.458 17.213 1.00 36.47 278 ARG A O 1
ATOM 2126 N N . CYS A 1 279 ? 13.325 25.345 16.472 1.00 42.25 279 CYS A N 1
ATOM 2127 C CA . CYS A 1 279 ? 14.327 24.771 17.363 1.00 42.25 279 CYS A CA 1
ATOM 2128 C C . CYS A 1 279 ? 15.675 24.793 16.633 1.00 42.25 279 CYS A C 1
ATOM 2130 O O . CYS A 1 279 ? 15.851 24.148 15.603 1.00 42.25 279 CYS A O 1
ATOM 2132 N N . ARG A 1 280 ? 16.608 25.598 17.151 1.00 36.41 280 ARG A N 1
ATOM 2133 C CA . ARG A 1 280 ? 18.042 25.505 16.861 1.00 36.41 280 ARG A CA 1
ATOM 2134 C C . ARG A 1 280 ? 18.572 24.274 17.592 1.00 36.41 280 ARG A C 1
ATOM 2136 O O . ARG A 1 280 ? 18.528 24.249 18.816 1.00 36.41 280 ARG A O 1
ATOM 2143 N N . THR A 1 281 ? 19.119 23.312 16.867 1.00 51.56 281 THR A N 1
ATOM 2144 C CA . THR A 1 281 ? 20.035 22.312 17.423 1.00 51.56 281 THR A CA 1
ATOM 2145 C C . THR A 1 281 ? 21.446 22.685 16.993 1.00 51.56 281 THR A C 1
ATOM 2147 O O . THR A 1 281 ? 21.819 22.524 15.834 1.00 51.56 281 THR A O 1
ATOM 2150 N N . SER A 1 282 ? 22.207 23.254 17.923 1.00 49.88 282 SER A N 1
ATOM 2151 C CA . SER A 1 282 ? 23.664 23.343 17.851 1.00 49.88 282 SER A CA 1
ATOM 2152 C C . SER A 1 282 ? 24.260 21.977 18.187 1.00 49.88 282 SER A C 1
ATOM 2154 O O . SER A 1 282 ? 23.906 21.400 19.213 1.00 49.88 282 SER A O 1
ATOM 2156 N N . TRP A 1 283 ? 25.159 21.487 17.341 1.00 43.41 283 TRP A N 1
ATOM 2157 C CA . TRP A 1 283 ? 26.055 20.370 17.642 1.00 43.41 283 TRP A CA 1
ATOM 2158 C C . TRP A 1 283 ? 27.361 20.922 18.230 1.00 43.41 283 TRP A C 1
ATOM 2160 O O . TRP A 1 283 ? 27.824 21.954 17.734 1.00 43.41 283 TRP A O 1
ATOM 2170 N N . PRO A 1 284 ? 27.958 20.290 19.254 1.00 63.72 284 PRO A N 1
ATOM 2171 C CA . PRO A 1 284 ? 29.329 20.574 19.639 1.00 63.72 284 PRO A CA 1
ATOM 2172 C C . PRO A 1 284 ? 30.306 19.730 18.807 1.00 63.72 284 PRO A C 1
ATOM 2174 O O . PRO A 1 284 ? 30.007 18.587 18.452 1.00 63.72 284 PRO A O 1
ATOM 2177 N N . SER A 1 285 ? 31.444 20.350 18.495 1.00 61.09 285 SER A N 1
ATOM 2178 C CA . SER A 1 285 ? 32.649 19.732 17.932 1.00 61.09 285 SER A CA 1
ATOM 2179 C C . SER A 1 285 ? 33.401 18.889 18.956 1.00 61.09 285 SER A C 1
ATOM 2181 O O . SER A 1 285 ? 33.300 19.214 20.162 1.00 61.09 285 SER A O 1
#

Radius of gyration: 29.23 Å; chains: 1; bounding box: 90×64×64 Å

pLDDT: mean 79.15, std 22.17, range [28.53, 98.56]

Organism: NCBI:txid2831468

Foldseek 3Di:
DDPVAAFAQQAAPAPPLCVQQADPVPNGGHNDRDDDLPDPDPVSSVVSVVVVVVSVVVSVVSSVVCVVCGAPQDDDPVNLLLLLLVLLLVLLVVLVVCQQFAQQDDPVVRDGHGPRNGHDPVSLVVVVVVLVVLLVQLVVCVVVLHDDPVLVVSLVVSCVVVSHDDDCPRVSVSSSSSSNSVSSNVSSVLSVCVSVVDDRDRDDRDDDPPPDQPPVNVVVCVVVVVPDDPPDPDDDDDDDDDDDDDDDDDDDDDDDDDDDDDDDDDDDDDDDDDDDDDDDDDDDD

Secondary structure (DSSP, 8-state):
--TTTTTPBPPSSPPGGGGGTEETTTTEE-S--------S-HHHHHHHHHHHHHHHHHHHHHHHHHHHH-S--S--HHHHHHHHHHHHHHHHHHHHHHHHH---EETTTTEE---SS---HHHHHHHHHHHHHHHHHHHHHHHHT---HHHHHHHHHHHHTTT----TTSHHHHHHHHHHHHHHHHHHHHHHHHHTT---PPPPPPPPTT-PPPHHHHHHHHHTT--S----S--------------PPPP------------------------------PPP-